Protein AF-A0A958ILY9-F1 (afdb_monomer)

Structure (mmCIF, N/CA/C/O backbone):
data_AF-A0A958ILY9-F1
#
_entry.id   AF-A0A958ILY9-F1
#
loop_
_atom_site.group_PDB
_atom_site.id
_atom_site.type_symbol
_atom_site.label_atom_id
_atom_site.label_alt_id
_atom_site.label_comp_id
_atom_site.label_asym_id
_atom_site.label_entity_id
_atom_site.label_seq_id
_atom_site.pdbx_PDB_ins_code
_atom_site.Cartn_x
_atom_site.Cartn_y
_atom_site.Cartn_z
_atom_site.occupancy
_atom_site.B_iso_or_equiv
_atom_site.auth_seq_id
_atom_site.auth_comp_id
_atom_site.auth_asym_id
_atom_site.auth_atom_id
_atom_site.pdbx_PDB_model_num
ATOM 1 N N . ALA A 1 1 ? -12.520 -4.167 -18.080 1.00 88.56 1 ALA A N 1
ATOM 2 C CA . ALA A 1 1 ? -13.069 -3.768 -19.398 1.00 88.56 1 ALA A CA 1
ATOM 3 C C . ALA A 1 1 ? -12.488 -2.434 -19.862 1.00 88.56 1 ALA A C 1
ATOM 5 O O . ALA A 1 1 ? -11.703 -2.456 -20.796 1.00 88.56 1 ALA A O 1
ATOM 6 N N . LEU A 1 2 ? -12.801 -1.300 -19.215 1.00 94.88 2 LEU A N 1
ATOM 7 C CA . LEU A 1 2 ? -12.227 0.007 -19.594 1.00 94.88 2 LEU A CA 1
ATOM 8 C C . LEU A 1 2 ? -10.691 0.013 -19.563 1.00 94.88 2 LEU A C 1
ATOM 10 O O . LEU A 1 2 ? -10.066 0.400 -20.542 1.00 94.88 2 LEU A O 1
ATOM 14 N N . GLU A 1 3 ? -10.093 -0.476 -18.476 1.00 96.69 3 GLU A N 1
ATOM 15 C CA . GLU A 1 3 ? -8.635 -0.592 -18.355 1.00 96.69 3 GLU A CA 1
ATOM 16 C C . GLU A 1 3 ? -8.038 -1.525 -19.411 1.00 96.69 3 GLU A C 1
ATOM 18 O O . GLU A 1 3 ? -7.098 -1.143 -20.092 1.00 96.69 3 GLU A O 1
ATOM 23 N N . THR A 1 4 ? -8.628 -2.706 -19.617 1.00 96.44 4 THR A N 1
ATOM 24 C CA . THR A 1 4 ? -8.220 -3.643 -20.676 1.00 96.44 4 THR A CA 1
ATOM 25 C C . THR A 1 4 ? -8.149 -2.959 -22.043 1.00 96.44 4 THR A C 1
ATOM 27 O O . THR A 1 4 ? -7.154 -3.089 -22.744 1.00 96.44 4 THR A O 1
ATOM 30 N N . ILE A 1 5 ? -9.187 -2.201 -22.413 1.00 97.06 5 ILE A N 1
ATOM 31 C CA . ILE A 1 5 ? -9.239 -1.479 -23.690 1.00 97.06 5 ILE A CA 1
ATOM 32 C C . ILE A 1 5 ? -8.143 -0.408 -23.748 1.00 97.06 5 ILE A C 1
ATOM 34 O O . ILE A 1 5 ? -7.465 -0.285 -24.764 1.00 97.06 5 ILE A O 1
ATOM 38 N N . ALA A 1 6 ? -7.934 0.341 -22.664 1.00 96.94 6 ALA A N 1
ATOM 39 C CA . ALA A 1 6 ? -6.870 1.339 -22.596 1.00 96.94 6 ALA A CA 1
ATOM 40 C C . ALA A 1 6 ? -5.473 0.705 -22.749 1.00 96.94 6 ALA A C 1
ATOM 42 O O . ALA A 1 6 ? -4.658 1.214 -23.513 1.00 96.94 6 ALA A O 1
ATOM 43 N N . LEU A 1 7 ? -5.218 -0.435 -22.099 1.00 97.12 7 LEU A N 1
ATOM 44 C CA . LEU A 1 7 ? -3.954 -1.173 -22.201 1.00 97.12 7 LEU A CA 1
ATOM 45 C C . LEU A 1 7 ? -3.706 -1.730 -23.610 1.00 97.12 7 LEU A C 1
ATOM 47 O O . LEU A 1 7 ? -2.575 -1.668 -24.092 1.00 97.12 7 LEU A O 1
ATOM 51 N N . LEU A 1 8 ? -4.754 -2.196 -24.300 1.00 96.69 8 LEU A N 1
ATOM 52 C CA . LEU A 1 8 ? -4.669 -2.594 -25.711 1.00 96.69 8 LEU A CA 1
ATOM 53 C C . LEU A 1 8 ? -4.227 -1.421 -26.600 1.00 96.69 8 LEU A C 1
ATOM 55 O O . LEU A 1 8 ? -3.339 -1.580 -27.434 1.00 96.69 8 LEU A O 1
ATOM 59 N N . PHE A 1 9 ? -4.789 -0.223 -26.392 1.00 96.25 9 PHE A N 1
ATOM 60 C CA . PHE A 1 9 ? -4.358 0.981 -27.115 1.00 96.25 9 PHE A CA 1
ATOM 61 C C . PHE A 1 9 ? -2.919 1.401 -26.786 1.00 96.25 9 PHE A C 1
ATOM 63 O O . PHE A 1 9 ? -2.269 2.044 -27.608 1.00 96.25 9 PHE A O 1
ATOM 70 N N . CYS A 1 10 ? -2.397 1.021 -25.619 1.00 94.81 10 CYS A N 1
ATOM 71 C CA . CYS A 1 10 ? -0.993 1.213 -25.256 1.00 94.81 10 CYS A CA 1
ATOM 72 C C . CYS A 1 10 ? -0.047 0.147 -25.842 1.00 94.81 10 CYS A C 1
ATOM 74 O O . CYS A 1 10 ? 1.156 0.227 -25.599 1.00 94.81 10 CYS A O 1
ATOM 76 N N . GLY A 1 11 ? -0.561 -0.816 -26.617 1.00 91.69 11 GLY A N 1
ATOM 77 C CA . GLY A 1 11 ? 0.233 -1.839 -27.305 1.00 91.69 11 GLY A CA 1
ATOM 78 C C . GLY A 1 11 ? 0.435 -3.138 -26.522 1.00 91.69 11 GLY A C 1
ATOM 79 O O . GLY A 1 11 ? 1.276 -3.946 -26.907 1.00 91.69 11 GLY A O 1
ATOM 80 N N . MET A 1 12 ? -0.308 -3.352 -25.431 1.00 95.25 12 MET A N 1
ATOM 81 C CA . MET A 1 12 ? -0.288 -4.616 -24.693 1.00 95.25 12 MET A CA 1
ATOM 82 C C . MET A 1 12 ? -1.096 -5.688 -25.441 1.00 95.25 12 MET A C 1
ATOM 84 O O . MET A 1 12 ? -2.149 -5.384 -26.001 1.00 95.25 12 MET A O 1
ATOM 88 N N . ASP A 1 13 ? -0.628 -6.941 -25.439 1.00 96.31 13 ASP A N 1
ATOM 89 C CA . ASP A 1 13 ? -1.407 -8.060 -25.984 1.00 96.31 13 ASP A CA 1
ATOM 90 C C . ASP A 1 13 ? -2.706 -8.271 -25.186 1.00 96.31 13 ASP A C 1
ATOM 92 O O . ASP A 1 13 ? -2.775 -7.949 -24.000 1.00 96.31 13 ASP A O 1
ATOM 96 N N . LEU A 1 14 ? -3.740 -8.839 -25.814 1.00 96.75 14 LEU A N 1
ATOM 97 C CA . LEU A 1 14 ? -5.047 -9.032 -25.183 1.00 96.75 14 LEU A CA 1
ATOM 98 C C . LEU A 1 14 ? -4.965 -9.865 -23.903 1.00 96.75 14 LEU A C 1
ATOM 100 O O . LEU A 1 14 ? -5.623 -9.527 -22.917 1.00 96.75 14 LEU A O 1
ATOM 104 N N . PHE A 1 15 ? -4.166 -10.934 -23.897 1.00 97.06 15 PHE A N 1
ATOM 105 C CA . PHE A 1 15 ? -4.023 -11.775 -22.713 1.00 97.06 15 PHE A CA 1
ATOM 106 C C . PHE A 1 15 ? -3.372 -11.000 -21.560 1.00 97.06 15 PHE A C 1
ATOM 108 O O . PHE A 1 15 ? -3.909 -10.954 -20.448 1.00 97.06 15 PHE A O 1
ATOM 115 N N . ASP A 1 16 ? -2.259 -10.321 -21.842 1.00 96.38 16 ASP A N 1
ATOM 116 C CA . ASP A 1 16 ? -1.562 -9.478 -20.870 1.00 96.38 16 ASP A CA 1
ATOM 117 C C . ASP A 1 16 ? -2.477 -8.339 -20.366 1.00 96.38 16 ASP A C 1
ATOM 119 O O . ASP A 1 16 ? -2.568 -8.110 -19.162 1.00 96.38 16 ASP A O 1
ATOM 123 N N . ALA A 1 17 ? -3.239 -7.684 -21.245 1.00 97.06 17 ALA A N 1
ATOM 124 C CA . ALA A 1 17 ? -4.139 -6.584 -20.889 1.00 97.06 17 ALA A CA 1
ATOM 125 C C . ALA A 1 17 ? -5.317 -7.023 -20.001 1.00 97.06 17 ALA A C 1
ATOM 127 O O . ALA A 1 17 ? -5.718 -6.301 -19.083 1.00 97.06 17 ALA A O 1
ATOM 128 N N . VAL A 1 18 ? -5.900 -8.198 -20.261 1.00 97.31 18 VAL A N 1
ATOM 129 C CA . VAL A 1 18 ? -6.999 -8.738 -19.442 1.00 97.31 18 VAL A CA 1
ATOM 130 C C . VAL A 1 18 ? -6.488 -9.123 -18.058 1.00 97.31 18 VAL A C 1
ATOM 132 O O . VAL A 1 18 ? -7.080 -8.723 -17.055 1.00 97.31 18 VAL A O 1
ATOM 135 N N . THR A 1 19 ? -5.384 -9.868 -18.001 1.00 97.19 19 THR A N 1
ATOM 136 C CA . THR A 1 19 ? -4.801 -10.356 -16.743 1.00 97.19 19 THR A CA 1
ATOM 137 C C . THR A 1 19 ? -4.324 -9.217 -15.846 1.00 97.19 19 THR A C 1
ATOM 139 O O . THR A 1 19 ? -4.681 -9.201 -14.667 1.00 97.19 19 THR A O 1
ATOM 142 N N . HIS A 1 20 ? -3.618 -8.220 -16.392 1.00 97.31 20 HIS A N 1
ATOM 143 C CA . HIS A 1 20 ? -3.225 -7.037 -15.622 1.00 97.31 20 HIS A CA 1
ATOM 144 C C . HIS A 1 20 ? -4.445 -6.262 -15.137 1.00 97.31 20 HIS A C 1
ATOM 146 O O . HIS A 1 20 ? -4.487 -5.910 -13.967 1.00 97.31 20 HIS A O 1
ATOM 152 N N . SER A 1 21 ? -5.484 -6.086 -15.962 1.00 97.19 21 SER A N 1
ATOM 153 C CA . SER A 1 21 ? -6.695 -5.398 -15.503 1.00 97.19 21 SER A CA 1
ATOM 154 C C . SER A 1 21 ? -7.412 -6.138 -14.368 1.00 97.19 21 SER A C 1
ATOM 156 O O . SER A 1 21 ? -7.904 -5.512 -13.430 1.00 97.19 21 SER A O 1
ATOM 158 N N . PHE A 1 22 ? -7.453 -7.473 -14.396 1.00 96.75 22 PHE A N 1
ATOM 159 C CA . PHE A 1 22 ? -7.993 -8.245 -13.274 1.00 96.75 22 PHE A CA 1
ATOM 160 C C . PHE A 1 22 ? -7.177 -8.031 -11.999 1.00 96.75 22 PHE A C 1
ATOM 162 O O . PHE A 1 22 ? -7.758 -7.825 -10.934 1.00 96.75 22 PHE A O 1
ATOM 169 N N . ALA A 1 23 ? -5.849 -8.028 -12.108 1.00 96.31 23 ALA A N 1
ATOM 170 C CA . ALA A 1 23 ? -4.962 -7.805 -10.976 1.00 96.31 23 ALA A CA 1
ATOM 171 C C . ALA A 1 23 ? -5.001 -6.358 -10.446 1.00 96.31 23 ALA A C 1
ATOM 173 O O . ALA A 1 23 ? -4.979 -6.181 -9.228 1.00 96.31 23 ALA A O 1
ATOM 174 N N . THR A 1 24 ? -5.124 -5.337 -11.304 1.00 96.88 24 THR A N 1
ATOM 175 C CA . THR A 1 24 ? -5.256 -3.931 -10.886 1.00 96.88 24 THR A CA 1
ATOM 176 C C . THR A 1 24 ? -6.565 -3.698 -10.138 1.00 96.88 24 THR A C 1
ATOM 178 O O . THR A 1 24 ? -6.551 -3.206 -9.012 1.00 96.88 24 THR A O 1
ATOM 181 N N . ILE A 1 25 ? -7.704 -4.082 -10.733 1.00 95.81 25 ILE A N 1
ATOM 182 C CA . ILE A 1 25 ? -9.033 -3.808 -10.161 1.00 95.81 25 ILE A CA 1
ATOM 183 C C . ILE A 1 25 ? -9.269 -4.584 -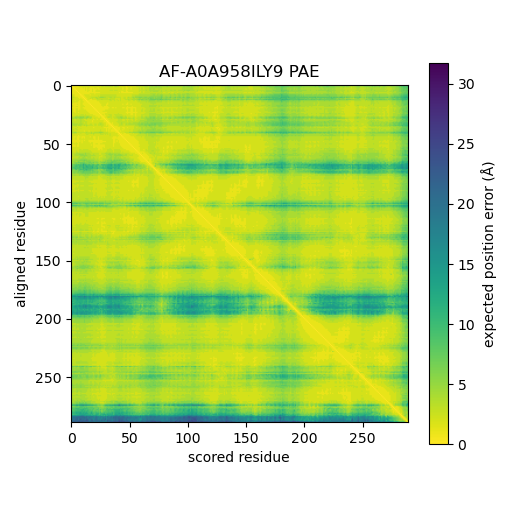8.865 1.00 95.81 25 ILE A C 1
ATOM 185 O O . ILE A 1 25 ? -9.942 -4.093 -7.963 1.00 95.81 25 ILE A O 1
ATOM 189 N N . ALA A 1 26 ? -8.709 -5.790 -8.756 1.00 95.25 26 ALA A N 1
ATOM 190 C CA . ALA A 1 26 ? -8.767 -6.578 -7.531 1.00 95.25 26 ALA A CA 1
ATOM 191 C C . ALA A 1 26 ? -7.710 -6.173 -6.489 1.00 95.25 26 ALA A C 1
ATOM 193 O O . ALA A 1 26 ? -7.711 -6.768 -5.409 1.00 95.25 26 ALA A O 1
ATOM 194 N N . THR A 1 27 ? -6.824 -5.213 -6.809 1.00 95.00 27 THR A N 1
ATOM 195 C CA . THR A 1 27 ? -5.641 -4.828 -6.016 1.00 95.00 27 THR A CA 1
ATOM 196 C C . THR A 1 27 ? -4.858 -6.062 -5.558 1.00 95.00 27 THR A C 1
ATOM 198 O O . THR A 1 27 ? -4.724 -6.309 -4.366 1.00 95.00 27 THR A O 1
ATOM 201 N N . GLY A 1 28 ? -4.466 -6.909 -6.516 1.00 89.81 28 GLY A N 1
ATOM 202 C CA . GLY A 1 28 ? -3.820 -8.200 -6.255 1.00 89.81 28 GLY A CA 1
ATOM 203 C C . GLY A 1 28 ? -2.412 -8.359 -6.831 1.00 89.81 28 GLY A C 1
ATOM 204 O O . GLY A 1 28 ? -1.720 -9.295 -6.447 1.00 89.81 28 GLY A O 1
ATOM 205 N N . GLY A 1 29 ? -1.993 -7.508 -7.773 1.00 91.50 29 GLY A N 1
ATOM 206 C CA . GLY A 1 29 ? -0.583 -7.399 -8.194 1.00 91.50 29 GLY A CA 1
ATOM 207 C C . GLY A 1 29 ? -0.001 -8.540 -9.015 1.00 91.50 29 GLY A C 1
ATOM 208 O O . GLY A 1 29 ? 1.151 -8.462 -9.441 1.00 91.50 29 GLY A O 1
ATOM 209 N N . PHE A 1 30 ? -0.770 -9.600 -9.261 1.00 93.94 30 PHE A N 1
ATOM 210 C CA . PHE A 1 30 ? -0.318 -10.716 -10.079 1.00 93.94 30 PHE A CA 1
ATOM 211 C C . PHE A 1 30 ? -0.083 -10.287 -11.527 1.00 93.94 30 PHE A C 1
ATOM 213 O O . PHE A 1 30 ? -0.900 -9.597 -12.132 1.00 93.94 30 PHE A O 1
ATOM 220 N N . SER A 1 31 ? 1.023 -10.753 -12.102 1.00 93.69 31 SER A N 1
ATOM 221 C CA . SER A 1 31 ? 1.370 -10.520 -13.499 1.00 93.69 31 SER A CA 1
ATOM 222 C C . SER A 1 31 ? 1.759 -11.840 -14.168 1.00 93.69 31 SER A C 1
ATOM 224 O O . SER A 1 31 ? 2.437 -12.658 -13.543 1.00 93.69 31 SER A O 1
ATOM 226 N N . PRO A 1 32 ? 1.386 -12.063 -15.442 1.00 93.62 32 PRO A N 1
ATOM 227 C CA . PRO A 1 32 ? 1.912 -13.171 -16.241 1.00 93.62 32 PRO A CA 1
ATOM 228 C C . PRO A 1 32 ? 3.412 -13.026 -16.558 1.00 93.62 32 PRO A C 1
ATOM 230 O O . PRO A 1 32 ? 4.020 -13.956 -17.088 1.00 93.62 32 PRO A O 1
ATOM 233 N N . ARG A 1 33 ? 4.024 -11.869 -16.269 1.00 92.69 33 ARG A N 1
ATOM 234 C CA . ARG A 1 33 ? 5.441 -11.587 -16.513 1.00 92.69 33 ARG A CA 1
ATOM 235 C C . ARG A 1 33 ? 6.204 -11.543 -15.191 1.00 92.69 33 ARG A C 1
ATOM 237 O O . ARG A 1 33 ? 5.796 -10.856 -14.262 1.00 92.69 33 ARG A O 1
ATOM 244 N N . ASN A 1 34 ? 7.369 -12.195 -15.140 1.00 90.81 34 ASN A N 1
ATOM 245 C CA . ASN A 1 34 ? 8.223 -12.208 -13.940 1.00 90.81 34 ASN A CA 1
ATOM 246 C C . ASN A 1 34 ? 8.664 -10.803 -13.507 1.00 90.81 34 ASN A C 1
ATOM 248 O O . ASN A 1 34 ? 8.745 -10.526 -12.319 1.00 90.81 34 ASN A O 1
ATOM 252 N N . ALA A 1 35 ? 8.924 -9.913 -14.469 1.00 91.19 35 ALA A N 1
ATOM 253 C CA . ALA A 1 35 ? 9.296 -8.524 -14.200 1.00 91.19 35 ALA A CA 1
ATOM 254 C C . ALA A 1 35 ? 8.082 -7.618 -13.915 1.00 91.19 35 ALA A C 1
ATOM 256 O O . ALA A 1 35 ? 8.224 -6.399 -13.902 1.00 91.19 35 ALA A O 1
ATOM 257 N N . SER A 1 36 ? 6.887 -8.187 -13.711 1.00 94.81 36 SER A N 1
ATOM 258 C CA . SER A 1 36 ? 5.655 -7.427 -13.509 1.00 94.81 36 SER A CA 1
ATOM 259 C C . SER A 1 36 ? 5.438 -6.408 -14.646 1.00 94.81 36 SER A C 1
ATOM 261 O O . SER A 1 36 ? 5.710 -6.701 -15.814 1.00 94.81 36 SER A O 1
ATOM 263 N N . VAL A 1 37 ? 4.980 -5.199 -14.321 1.00 96.06 37 VAL A N 1
ATOM 264 C CA . VAL A 1 37 ? 4.753 -4.106 -15.280 1.00 96.06 37 VAL A CA 1
ATOM 265 C C . VAL A 1 37 ? 6.063 -3.579 -15.884 1.00 96.06 37 VAL A C 1
ATOM 267 O O . VAL A 1 37 ? 6.050 -3.091 -17.016 1.00 96.06 37 VAL A O 1
ATOM 270 N N . ALA A 1 38 ? 7.207 -3.758 -15.208 1.00 94.94 38 ALA A N 1
ATOM 271 C CA . ALA A 1 38 ? 8.522 -3.373 -15.733 1.00 94.94 38 ALA A CA 1
ATOM 272 C C . ALA A 1 38 ? 8.840 -4.028 -17.093 1.00 94.94 38 ALA A C 1
ATOM 274 O O . ALA A 1 38 ? 9.565 -3.444 -17.896 1.00 94.94 38 ALA A O 1
ATOM 275 N N . TYR A 1 39 ? 8.262 -5.204 -17.387 1.00 94.62 39 TYR A N 1
ATOM 276 C CA . TYR A 1 39 ? 8.432 -5.910 -18.664 1.00 94.62 39 TYR A CA 1
ATOM 277 C C . TYR A 1 39 ? 8.077 -5.051 -19.889 1.00 94.62 39 TYR A C 1
ATOM 279 O O . TYR A 1 39 ? 8.747 -5.141 -20.916 1.00 94.62 39 TYR A O 1
ATOM 287 N N . PHE A 1 40 ? 7.036 -4.219 -19.793 1.00 93.56 40 PHE A N 1
ATOM 288 C CA . PHE A 1 40 ? 6.537 -3.449 -20.937 1.00 93.56 40 PHE A CA 1
ATOM 289 C C . PHE A 1 40 ? 7.353 -2.186 -21.218 1.00 93.56 40 PHE A C 1
ATOM 291 O O . PHE A 1 40 ? 7.244 -1.640 -22.313 1.00 93.56 40 PHE A O 1
ATOM 298 N N . ASN A 1 41 ? 8.131 -1.711 -20.234 1.00 92.50 41 ASN A N 1
ATOM 299 C CA . ASN A 1 41 ? 8.933 -0.485 -20.287 1.00 92.50 41 ASN A CA 1
ATOM 300 C C . ASN A 1 41 ? 8.240 0.680 -21.027 1.00 92.50 41 ASN A C 1
ATOM 302 O O . ASN A 1 41 ? 8.821 1.341 -21.888 1.00 92.50 41 ASN A O 1
ATOM 306 N N . SER A 1 42 ? 6.964 0.906 -20.714 1.00 95.19 42 SER A N 1
ATOM 307 C CA . SER A 1 42 ? 6.120 1.859 -21.424 1.00 95.19 42 SER A CA 1
ATOM 308 C C . SER A 1 42 ? 5.425 2.783 -20.439 1.00 95.19 42 SER A C 1
ATOM 310 O O . SER A 1 42 ? 4.600 2.354 -19.631 1.00 95.19 42 SER A O 1
ATOM 312 N N . VAL A 1 43 ? 5.723 4.079 -20.554 1.00 96.12 43 VAL A N 1
ATOM 313 C CA . VAL A 1 43 ? 5.113 5.125 -19.723 1.00 96.12 43 VAL A CA 1
ATOM 314 C C . VAL A 1 43 ? 3.592 5.135 -19.890 1.00 96.12 43 VAL A C 1
ATOM 316 O O . VAL A 1 43 ? 2.872 5.367 -18.925 1.00 96.12 43 VAL A O 1
ATOM 319 N N . SER A 1 44 ? 3.073 4.851 -21.090 1.00 96.81 44 SER A N 1
ATOM 320 C CA . SER A 1 44 ? 1.625 4.837 -21.325 1.00 96.81 44 SER A CA 1
ATOM 321 C C . SER A 1 44 ? 0.933 3.696 -20.574 1.00 96.81 44 SER A C 1
ATOM 323 O O . SER A 1 44 ? -0.098 3.929 -19.945 1.00 96.81 44 SER A O 1
ATOM 325 N N . VAL A 1 45 ? 1.532 2.500 -20.562 1.00 97.12 45 VAL A N 1
ATOM 326 C CA . VAL A 1 45 ? 1.044 1.349 -19.783 1.00 97.12 45 VAL A CA 1
ATOM 327 C C . VAL A 1 45 ? 1.055 1.669 -18.291 1.00 97.12 45 VAL A C 1
ATOM 329 O O . VAL A 1 45 ? 0.044 1.488 -17.614 1.00 97.12 45 VAL A O 1
ATOM 332 N N . GLU A 1 46 ? 2.172 2.195 -17.787 1.00 97.50 46 GLU A N 1
ATOM 333 C CA . GLU A 1 46 ? 2.314 2.569 -16.379 1.00 97.50 46 GLU A CA 1
ATOM 334 C C . GLU A 1 46 ? 1.259 3.595 -15.957 1.00 97.50 46 GLU A C 1
ATOM 336 O O . GLU A 1 46 ? 0.607 3.419 -14.932 1.00 97.50 46 GLU A O 1
ATOM 341 N N . VAL A 1 47 ? 1.032 4.632 -16.768 1.00 97.56 47 VAL A N 1
ATOM 342 C CA . VAL A 1 47 ? 0.031 5.674 -16.493 1.00 97.56 47 VAL A CA 1
ATOM 343 C C . VAL A 1 47 ? -1.385 5.108 -16.445 1.00 97.56 47 VAL A C 1
ATOM 345 O O . VAL A 1 47 ? -2.139 5.460 -15.536 1.00 97.56 47 VAL A O 1
ATOM 348 N N . VAL A 1 48 ? -1.754 4.219 -17.373 1.00 97.94 48 VAL A N 1
ATOM 349 C CA . VAL A 1 48 ? -3.073 3.569 -17.348 1.00 97.94 48 VAL A CA 1
ATOM 350 C C . VAL A 1 48 ? -3.247 2.781 -16.050 1.00 97.94 48 VAL A C 1
ATOM 352 O O . VAL A 1 48 ? -4.222 3.009 -15.333 1.00 97.94 48 VAL A O 1
ATOM 355 N N . ILE A 1 49 ? -2.283 1.928 -15.697 1.00 97.94 49 ILE A N 1
ATOM 356 C CA . ILE A 1 49 ? -2.348 1.117 -14.472 1.00 97.94 49 ILE A CA 1
ATOM 357 C C . ILE A 1 49 ? -2.407 2.020 -13.235 1.00 97.94 49 ILE A C 1
ATOM 359 O O . ILE A 1 49 ? -3.255 1.811 -12.374 1.00 97.94 49 ILE A O 1
ATOM 363 N N . MET A 1 50 ? -1.596 3.081 -13.161 1.00 98.19 50 MET A N 1
ATOM 364 C CA . MET A 1 50 ? -1.620 4.045 -12.051 1.00 98.19 50 MET A CA 1
ATOM 365 C C . MET A 1 50 ? -2.999 4.675 -11.833 1.00 98.19 50 MET A C 1
ATOM 367 O O . MET A 1 50 ? -3.463 4.762 -10.694 1.00 98.19 50 MET A O 1
ATOM 371 N N . ILE A 1 51 ? -3.682 5.076 -12.907 1.00 97.50 51 ILE A N 1
ATOM 372 C CA . ILE A 1 51 ? -5.032 5.650 -12.823 1.00 97.50 51 ILE A CA 1
ATOM 373 C C . ILE A 1 51 ? -6.018 4.626 -12.244 1.00 97.50 51 ILE A C 1
ATOM 375 O O . ILE A 1 51 ? -6.788 4.947 -11.333 1.00 97.50 51 ILE A O 1
ATOM 379 N N . PHE A 1 52 ? -5.986 3.386 -12.736 1.00 97.38 52 PHE A N 1
ATOM 380 C CA . PHE A 1 52 ? -6.892 2.340 -12.265 1.00 97.38 52 PHE A CA 1
ATOM 381 C C . PHE A 1 52 ? -6.545 1.834 -10.860 1.00 97.38 52 PHE A C 1
ATOM 383 O O . PHE A 1 52 ? -7.467 1.523 -10.107 1.00 97.38 52 PHE A O 1
ATOM 390 N N . MET A 1 53 ? -5.276 1.850 -10.444 1.00 97.88 53 MET A N 1
ATOM 391 C CA . MET A 1 53 ? -4.873 1.604 -9.053 1.00 97.88 53 MET A CA 1
ATOM 392 C C . MET A 1 53 ? -5.508 2.638 -8.114 1.00 97.88 53 MET A C 1
ATOM 394 O O . MET A 1 53 ? -6.133 2.271 -7.117 1.00 97.88 53 MET A O 1
ATOM 398 N N . ILE A 1 54 ? -5.440 3.932 -8.462 1.00 96.88 54 ILE A N 1
ATOM 399 C CA . ILE A 1 54 ? -6.063 4.998 -7.660 1.00 96.88 54 ILE A CA 1
ATOM 400 C C . ILE A 1 54 ? -7.565 4.758 -7.514 1.00 96.88 54 ILE A C 1
ATOM 402 O O . ILE A 1 54 ? -8.079 4.839 -6.398 1.00 96.88 54 ILE A O 1
ATOM 406 N N . PHE A 1 55 ? -8.263 4.456 -8.613 1.00 95.50 55 PHE A N 1
ATOM 407 C CA . PHE A 1 55 ? -9.701 4.192 -8.573 1.00 95.50 55 PHE A CA 1
ATOM 408 C C . PHE A 1 55 ? -10.042 2.947 -7.763 1.00 95.50 55 PHE A C 1
ATOM 410 O O . PHE A 1 55 ? -10.971 2.997 -6.964 1.00 95.50 55 PHE A O 1
ATOM 417 N N . SER A 1 56 ? -9.270 1.873 -7.896 1.00 95.50 56 SER A N 1
ATOM 418 C CA . SER A 1 56 ? -9.502 0.622 -7.164 1.00 95.50 56 SER A CA 1
ATOM 419 C C . SER A 1 56 ? -9.306 0.780 -5.657 1.00 95.50 56 SER A C 1
ATOM 421 O O . SER A 1 56 ? -9.927 0.058 -4.886 1.00 95.50 56 SER A O 1
ATOM 423 N N . GLY A 1 57 ? -8.517 1.771 -5.226 1.00 95.25 57 GLY A N 1
ATOM 424 C CA . GLY A 1 57 ? -8.357 2.147 -3.820 1.00 95.25 57 GLY A CA 1
ATOM 425 C C . GLY A 1 57 ? -9.469 3.038 -3.239 1.00 95.25 57 GLY A C 1
ATOM 426 O O . GLY A 1 57 ? -9.494 3.277 -2.029 1.00 95.25 57 GLY A O 1
ATOM 427 N N . ILE A 1 58 ? -10.397 3.549 -4.057 1.00 95.62 58 ILE A N 1
ATOM 428 C CA . ILE A 1 58 ? -11.517 4.387 -3.596 1.00 95.62 58 ILE A CA 1
ATOM 429 C C . ILE A 1 58 ? -12.708 3.504 -3.202 1.00 95.62 58 ILE A C 1
ATOM 431 O O . ILE A 1 58 ? -12.971 2.461 -3.791 1.00 95.62 58 ILE A O 1
ATOM 435 N N . HIS A 1 59 ? -13.477 3.949 -2.207 1.00 94.00 59 HIS A N 1
ATOM 436 C CA . HIS A 1 59 ? -14.698 3.275 -1.765 1.00 94.00 59 HIS A CA 1
ATOM 437 C C . HIS A 1 59 ? -15.698 3.061 -2.926 1.00 94.00 59 HIS A C 1
ATOM 439 O O . HIS A 1 59 ? -16.175 4.030 -3.525 1.00 94.00 59 HIS A O 1
ATOM 445 N N . PHE A 1 60 ? -16.130 1.816 -3.172 1.00 91.62 60 PHE A N 1
ATOM 446 C CA . PHE A 1 60 ? -16.979 1.466 -4.324 1.00 91.62 60 PHE A CA 1
ATOM 447 C C . PHE A 1 60 ? -18.316 2.210 -4.374 1.00 91.62 60 PHE A C 1
ATOM 449 O O . PHE A 1 60 ? -18.715 2.674 -5.437 1.00 91.62 60 PHE A O 1
ATOM 456 N N . ALA A 1 61 ? -18.992 2.398 -3.236 1.00 90.12 61 ALA A N 1
ATOM 457 C CA . ALA A 1 61 ? -20.221 3.198 -3.191 1.00 90.12 61 ALA A CA 1
ATOM 458 C C . ALA A 1 61 ? -20.034 4.646 -3.696 1.00 90.12 61 ALA A C 1
ATOM 460 O O . ALA A 1 61 ? -20.944 5.196 -4.313 1.00 90.12 61 ALA A O 1
ATOM 461 N N . LEU A 1 62 ? -18.860 5.260 -3.485 1.00 90.69 62 LEU A N 1
ATOM 462 C CA . LEU A 1 62 ? -18.569 6.596 -4.017 1.00 90.69 62 LEU A CA 1
ATOM 463 C C . LEU A 1 62 ? -18.333 6.554 -5.529 1.00 90.69 62 LEU A C 1
ATOM 465 O O . LEU A 1 62 ? -18.837 7.422 -6.237 1.00 90.69 62 LEU A O 1
ATOM 469 N N . LEU A 1 63 ? -17.630 5.534 -6.031 1.00 91.19 63 LEU A N 1
ATOM 470 C CA . LEU A 1 63 ? -17.451 5.324 -7.474 1.00 91.19 63 LEU A CA 1
ATOM 471 C C . LEU A 1 63 ? -18.796 5.092 -8.178 1.00 91.19 63 LEU A C 1
ATOM 473 O O . LEU A 1 63 ? -19.062 5.689 -9.219 1.00 91.19 63 LEU A O 1
ATOM 477 N N . PHE A 1 64 ? -19.680 4.293 -7.579 1.00 89.69 64 PHE A N 1
ATOM 478 C CA . PHE A 1 64 ? -21.035 4.076 -8.086 1.00 89.69 64 PHE A CA 1
ATOM 479 C C . PHE A 1 64 ? -21.868 5.368 -8.098 1.00 89.69 64 PHE A C 1
ATOM 481 O O . PHE A 1 64 ? -22.582 5.642 -9.065 1.00 89.69 64 PHE A O 1
ATOM 488 N N . GLY A 1 65 ? -21.738 6.204 -7.062 1.00 88.62 65 GLY A N 1
ATOM 489 C CA . GLY A 1 65 ? -22.373 7.523 -7.012 1.00 88.62 65 GLY A CA 1
ATOM 490 C C . GLY A 1 65 ? -21.934 8.441 -8.156 1.00 88.62 65 GLY A C 1
ATOM 491 O O . GLY A 1 65 ? -22.766 9.136 -8.736 1.00 88.62 65 GLY A O 1
ATOM 492 N N . VAL A 1 66 ? -20.659 8.384 -8.550 1.00 89.38 66 VAL A N 1
ATOM 493 C CA . VAL A 1 66 ? -20.139 9.129 -9.708 1.00 89.38 66 VAL A CA 1
ATOM 494 C C . VAL A 1 66 ? -20.736 8.645 -11.020 1.00 89.38 66 VAL A C 1
ATOM 496 O O . VAL A 1 66 ? -21.163 9.468 -11.826 1.00 89.38 66 VAL A O 1
ATOM 499 N N . ILE A 1 67 ? -20.834 7.329 -11.215 1.00 87.88 67 ILE A N 1
ATOM 500 C CA . ILE A 1 67 ? -21.497 6.748 -12.395 1.00 87.88 67 ILE A CA 1
ATOM 501 C C . ILE A 1 67 ? -22.975 7.170 -12.448 1.00 87.88 67 ILE A C 1
ATOM 503 O O . ILE A 1 67 ? -23.519 7.398 -13.524 1.00 87.88 67 ILE A O 1
ATOM 507 N N . SER A 1 68 ? -23.600 7.353 -11.284 1.00 89.00 68 SER A N 1
ATOM 508 C CA . SER A 1 68 ? -24.984 7.823 -11.147 1.00 89.00 68 SER A CA 1
ATOM 509 C C . SER A 1 68 ? -25.146 9.350 -11.286 1.00 89.00 68 SER A C 1
ATOM 511 O O . SER A 1 68 ? -26.259 9.855 -11.161 1.00 89.00 68 SER A O 1
ATOM 513 N N . GLY A 1 69 ? -24.063 10.099 -11.542 1.00 87.50 69 GLY A N 1
ATOM 514 C CA . GLY A 1 69 ? -24.075 11.547 -11.786 1.00 87.50 69 GLY A CA 1
ATOM 515 C C . GLY A 1 69 ? -23.669 12.438 -10.601 1.00 87.50 69 GLY A C 1
ATOM 516 O O . GLY A 1 69 ? -23.572 13.655 -10.768 1.00 87.50 69 GLY A O 1
ATOM 517 N N . ASP A 1 70 ? -23.374 11.885 -9.418 1.00 87.31 70 ASP A N 1
ATOM 518 C CA . ASP A 1 70 ? -22.925 12.658 -8.247 1.00 87.31 70 ASP A CA 1
ATOM 519 C C . ASP A 1 70 ? -21.392 12.745 -8.148 1.00 87.31 70 ASP A C 1
ATOM 521 O O . ASP A 1 70 ? -20.742 12.219 -7.240 1.00 87.31 70 ASP A O 1
ATOM 525 N N . PHE A 1 71 ? -20.795 13.487 -9.081 1.00 85.31 71 PHE A N 1
ATOM 526 C CA . PHE A 1 71 ? -19.352 13.764 -9.101 1.00 85.31 71 PHE A CA 1
ATOM 527 C C . PHE A 1 71 ? -18.855 14.523 -7.860 1.00 85.31 71 PHE A C 1
ATOM 529 O O . PHE A 1 71 ? -17.673 14.465 -7.512 1.00 85.31 71 PHE A O 1
ATOM 536 N N . LYS A 1 72 ? -19.743 15.249 -7.168 1.00 84.94 72 LYS A N 1
ATOM 537 C CA . LYS A 1 72 ? -19.372 16.065 -6.004 1.00 84.94 72 LYS A CA 1
ATOM 538 C C . LYS A 1 72 ? -19.092 15.201 -4.775 1.00 84.94 72 LYS A C 1
ATOM 540 O O . LYS A 1 72 ? -18.347 15.645 -3.903 1.00 84.94 72 LYS A O 1
ATOM 545 N N . SER A 1 73 ? -19.654 13.995 -4.698 1.00 83.19 73 SER A N 1
ATOM 546 C CA . SER A 1 73 ? -19.518 13.104 -3.541 1.00 83.19 73 SER A CA 1
ATOM 547 C C . SER A 1 73 ? -18.067 12.693 -3.259 1.00 83.19 73 SER A C 1
ATOM 549 O O . SER A 1 73 ? -17.597 12.843 -2.127 1.00 83.19 73 SER A O 1
ATOM 551 N N . ILE A 1 74 ? -17.307 12.297 -4.293 1.00 85.50 74 ILE A N 1
ATOM 552 C CA . ILE A 1 74 ? -15.876 11.953 -4.165 1.00 85.50 74 ILE A CA 1
ATOM 553 C C . ILE A 1 74 ? -15.100 13.123 -3.572 1.00 85.50 74 ILE A C 1
ATOM 555 O O . ILE A 1 74 ? -14.400 12.979 -2.569 1.00 85.50 74 ILE A O 1
ATOM 559 N N . TRP A 1 75 ? -15.282 14.308 -4.154 1.00 83.50 75 TRP A N 1
ATOM 560 C CA . TRP A 1 75 ? -14.578 15.495 -3.706 1.00 83.50 75 TRP A CA 1
ATOM 561 C C . TRP A 1 75 ? -15.076 16.008 -2.369 1.00 83.50 75 TRP A C 1
ATOM 563 O O . TRP A 1 75 ? -14.345 16.765 -1.763 1.00 83.50 75 TRP A O 1
ATOM 573 N N . LYS A 1 76 ? -16.260 15.656 -1.864 1.00 87.69 76 LYS A N 1
ATOM 574 C CA . LYS A 1 76 ? -16.699 16.029 -0.505 1.00 87.69 76 LYS A CA 1
ATOM 575 C C . LYS A 1 76 ? -16.162 15.079 0.567 1.00 87.69 76 LYS A C 1
ATOM 577 O O . LYS A 1 76 ? -16.027 15.487 1.723 1.00 87.69 76 LYS A O 1
ATOM 582 N N . SER A 1 77 ? -15.826 13.843 0.200 1.00 91.31 77 SER A N 1
ATOM 583 C CA . SER A 1 77 ? -15.308 12.850 1.138 1.00 91.31 77 SER A CA 1
ATOM 584 C C . SER A 1 77 ? -13.954 13.273 1.707 1.00 91.31 77 SER A C 1
ATOM 586 O O . SER A 1 77 ? -12.947 13.353 1.004 1.00 91.31 77 SER A O 1
ATOM 588 N N . ARG A 1 78 ? -13.908 13.512 3.024 1.00 91.50 78 ARG A N 1
ATOM 589 C CA . ARG A 1 78 ? -12.654 13.848 3.719 1.00 91.50 78 ARG A CA 1
ATOM 590 C C . ARG A 1 78 ? -11.632 12.710 3.653 1.00 91.50 78 ARG A C 1
ATOM 592 O O . ARG A 1 78 ? -10.440 12.986 3.673 1.00 91.50 78 ARG A O 1
ATOM 599 N N . ILE A 1 79 ? -12.102 11.466 3.574 1.00 94.19 79 ILE A N 1
ATOM 600 C CA . ILE A 1 79 ? -11.255 10.270 3.545 1.00 94.19 79 ILE A CA 1
ATOM 601 C C . ILE A 1 79 ? -10.580 10.142 2.183 1.00 94.19 79 ILE A C 1
ATOM 603 O O . ILE A 1 79 ? -9.366 9.994 2.128 1.00 94.19 79 ILE A O 1
ATOM 607 N N . VAL A 1 80 ? -11.334 10.307 1.090 1.00 94.56 80 VAL A N 1
ATOM 608 C CA . VAL A 1 80 ? -10.754 10.268 -0.263 1.00 94.56 80 VAL A CA 1
ATOM 609 C C . VAL A 1 80 ? -9.783 11.428 -0.472 1.00 94.56 80 VAL A C 1
ATOM 611 O O . VAL A 1 80 ? -8.691 11.220 -0.987 1.00 94.56 80 VAL A O 1
ATOM 614 N N . ARG A 1 81 ? -10.123 12.640 -0.002 1.00 94.19 81 ARG A N 1
ATOM 615 C CA . ARG A 1 81 ? -9.185 13.776 -0.024 1.00 94.19 81 ARG A CA 1
ATOM 616 C C . ARG A 1 81 ? -7.889 13.464 0.716 1.00 94.19 81 ARG A C 1
ATOM 618 O O . ARG A 1 81 ? -6.823 13.771 0.200 1.00 94.19 81 ARG A O 1
ATOM 625 N N . TYR A 1 82 ? -7.986 12.885 1.914 1.00 96.06 82 TYR A N 1
ATOM 626 C CA . TYR A 1 82 ? -6.813 12.482 2.682 1.00 96.06 82 TYR A CA 1
ATOM 627 C C . TYR A 1 82 ? -5.988 11.436 1.933 1.00 96.06 82 TYR A C 1
ATOM 629 O O . TYR A 1 82 ? -4.787 11.615 1.802 1.00 96.06 82 TYR A O 1
ATOM 637 N N . TYR A 1 83 ? -6.625 10.391 1.406 1.00 96.88 83 TYR A N 1
ATOM 638 C CA . TYR A 1 83 ? -5.967 9.327 0.653 1.00 96.88 83 TYR A CA 1
ATOM 639 C C . TYR A 1 83 ? -5.192 9.870 -0.560 1.00 96.88 83 TYR A C 1
ATOM 641 O O . TYR A 1 83 ? -3.993 9.626 -0.678 1.00 96.88 83 TYR A O 1
ATOM 649 N N . LEU A 1 84 ? -5.837 10.683 -1.404 1.00 96.81 84 LEU A N 1
ATOM 650 C CA . LEU A 1 84 ? -5.192 11.286 -2.575 1.00 96.81 84 LEU A CA 1
ATOM 651 C C . LEU A 1 84 ? -4.059 12.243 -2.185 1.00 96.81 84 LEU A C 1
ATOM 653 O O . LEU A 1 84 ? -3.012 12.253 -2.825 1.00 96.81 84 LEU A O 1
ATOM 657 N N . LEU A 1 85 ? -4.252 13.037 -1.128 1.00 97.12 85 LEU A N 1
ATOM 658 C CA . LEU A 1 85 ? -3.236 13.967 -0.638 1.00 97.12 85 LEU A CA 1
ATOM 659 C C . LEU A 1 85 ? -2.048 13.230 -0.008 1.00 97.12 85 LEU A C 1
ATOM 661 O O . LEU A 1 85 ? -0.912 13.631 -0.231 1.00 97.12 85 LEU A O 1
ATOM 665 N N . ALA A 1 86 ? -2.291 12.149 0.734 1.00 97.62 86 ALA A N 1
ATOM 666 C CA . ALA A 1 86 ? -1.243 11.311 1.301 1.00 97.62 86 ALA A CA 1
ATOM 667 C C . ALA A 1 86 ? -0.390 10.702 0.184 1.00 97.62 86 ALA A C 1
ATOM 669 O O . ALA A 1 86 ? 0.825 10.873 0.209 1.00 97.62 86 ALA A O 1
ATOM 670 N N . LEU A 1 87 ? -1.018 10.095 -0.832 1.00 97.81 87 LEU A N 1
ATOM 671 C CA . LEU A 1 87 ? -0.313 9.578 -2.007 1.00 97.81 87 LEU A CA 1
ATOM 672 C C . LEU A 1 87 ? 0.492 10.673 -2.711 1.00 97.81 87 LEU A C 1
ATOM 674 O O . LEU A 1 87 ? 1.680 10.492 -2.943 1.00 97.81 87 LEU A O 1
ATOM 678 N N . LEU A 1 88 ? -0.111 11.831 -2.991 1.00 98.12 88 LEU A N 1
ATOM 679 C CA . LEU A 1 88 ? 0.581 12.941 -3.650 1.00 98.12 88 LEU A CA 1
ATOM 680 C C . LEU A 1 88 ? 1.815 13.408 -2.861 1.00 98.12 88 LEU A C 1
ATOM 682 O O . LEU A 1 88 ? 2.869 13.639 -3.454 1.00 98.12 88 LEU A O 1
ATOM 686 N N . ILE A 1 89 ? 1.701 13.532 -1.535 1.00 98.19 89 ILE A N 1
ATOM 687 C CA . ILE A 1 89 ? 2.825 13.896 -0.662 1.00 98.19 89 ILE A CA 1
ATOM 688 C C . ILE A 1 89 ? 3.907 12.815 -0.703 1.00 98.19 89 ILE A C 1
ATOM 690 O O . ILE A 1 89 ? 5.073 13.151 -0.886 1.00 98.19 89 ILE A O 1
ATOM 694 N N . GLY A 1 90 ? 3.532 11.539 -0.586 1.00 97.94 90 GLY A N 1
ATOM 695 C CA . GLY A 1 90 ? 4.466 10.414 -0.665 1.00 97.94 90 GLY A CA 1
ATOM 696 C C . GLY A 1 90 ? 5.241 10.395 -1.978 1.00 97.94 90 GLY A C 1
ATOM 697 O O . GLY A 1 90 ? 6.468 10.375 -1.972 1.00 97.94 90 GLY A O 1
ATOM 698 N N . ILE A 1 91 ? 4.524 10.511 -3.098 1.00 98.31 91 ILE A N 1
ATOM 699 C CA . ILE A 1 91 ? 5.105 10.595 -4.440 1.00 98.31 91 ILE A CA 1
ATOM 700 C C . ILE A 1 91 ? 6.059 11.781 -4.530 1.00 98.31 91 ILE A C 1
ATOM 702 O O . ILE A 1 91 ? 7.177 11.619 -5.004 1.00 98.31 91 ILE A O 1
ATOM 706 N N . THR A 1 92 ? 5.654 12.961 -4.062 1.00 98.25 92 THR A N 1
ATOM 707 C CA . THR A 1 92 ? 6.481 14.172 -4.154 1.00 98.25 92 THR A CA 1
ATOM 708 C C . THR A 1 92 ? 7.772 14.027 -3.351 1.00 98.25 92 THR A C 1
ATOM 710 O O . THR A 1 92 ? 8.849 14.290 -3.883 1.00 98.25 92 THR A O 1
ATOM 713 N N . ILE A 1 93 ? 7.681 13.575 -2.094 1.00 98.31 93 ILE A N 1
ATOM 714 C CA . ILE A 1 93 ? 8.853 13.403 -1.227 1.00 98.31 93 ILE A CA 1
ATOM 715 C C . ILE A 1 93 ? 9.796 12.354 -1.819 1.00 98.31 93 ILE A C 1
ATOM 717 O O . ILE A 1 93 ? 10.985 12.630 -1.957 1.00 98.31 93 ILE A O 1
ATOM 721 N N . SER A 1 94 ? 9.280 11.194 -2.231 1.00 97.75 94 SER A N 1
ATOM 722 C CA . SER A 1 94 ? 10.113 10.145 -2.821 1.00 97.75 94 SER A CA 1
ATOM 723 C C . SER A 1 94 ? 10.694 10.522 -4.174 1.00 97.75 94 SER A C 1
ATOM 725 O O . SER A 1 94 ? 11.833 10.179 -4.448 1.00 97.75 94 SER A O 1
ATOM 727 N N . SER A 1 95 ? 9.979 11.280 -5.006 1.00 97.69 95 SER A N 1
ATOM 728 C CA . SER A 1 95 ? 10.530 11.760 -6.283 1.00 97.69 95 SER A CA 1
ATOM 729 C C . SER A 1 95 ? 11.716 12.699 -6.060 1.00 97.69 95 SER A C 1
ATOM 731 O O . SER A 1 95 ? 12.714 12.606 -6.766 1.00 97.69 95 SER A O 1
ATOM 733 N N . ILE A 1 96 ? 11.623 13.593 -5.067 1.00 97.94 96 ILE A N 1
ATOM 734 C CA . ILE A 1 96 ? 12.713 14.511 -4.709 1.00 97.94 96 ILE A CA 1
ATOM 735 C C . ILE A 1 96 ? 13.899 13.736 -4.120 1.00 97.94 96 ILE A C 1
ATOM 737 O O . ILE A 1 96 ? 15.031 13.951 -4.542 1.00 97.94 96 ILE A O 1
ATOM 741 N N . ASP A 1 97 ? 13.648 12.826 -3.177 1.00 97.94 97 ASP A N 1
ATOM 742 C CA . ASP A 1 97 ? 14.679 11.986 -2.553 1.00 97.94 97 ASP A CA 1
ATOM 743 C C . ASP A 1 97 ? 15.420 11.134 -3.595 1.00 97.94 97 ASP A C 1
ATOM 74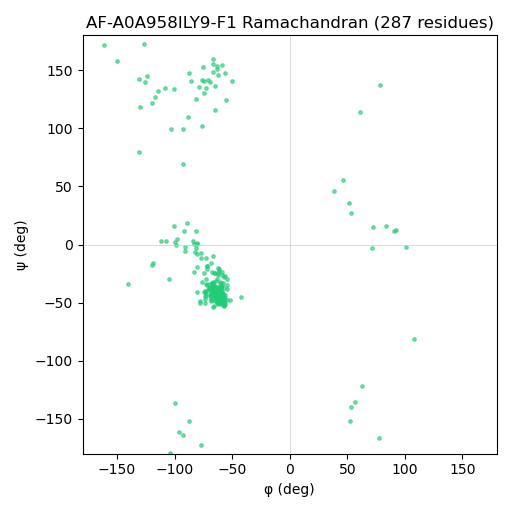5 O O . ASP A 1 97 ? 16.649 11.146 -3.650 1.00 97.94 97 ASP A O 1
ATOM 749 N N . LEU A 1 98 ? 14.689 10.464 -4.487 1.00 97.19 98 LEU A N 1
ATOM 750 C CA . LEU A 1 98 ? 15.268 9.633 -5.541 1.00 97.19 98 LEU A CA 1
ATOM 751 C C . LEU A 1 98 ? 16.024 10.444 -6.598 1.00 97.19 98 LEU A C 1
ATOM 753 O O . LEU A 1 98 ? 17.064 9.990 -7.067 1.00 97.19 98 LEU A O 1
ATOM 757 N N . TYR A 1 99 ? 15.560 11.648 -6.936 1.00 97.44 99 TYR A N 1
ATOM 758 C CA . TYR A 1 99 ? 16.299 12.556 -7.820 1.00 97.44 99 TYR A CA 1
ATOM 759 C C . TYR A 1 99 ? 17.632 13.010 -7.207 1.00 97.44 99 TYR A C 1
ATOM 761 O O . TYR A 1 99 ? 18.628 13.149 -7.905 1.00 97.44 99 TYR A O 1
ATOM 769 N N . ILE A 1 100 ? 17.677 13.232 -5.892 1.00 96.44 100 ILE A N 1
ATOM 770 C CA . ILE A 1 100 ? 18.911 13.656 -5.215 1.00 96.44 100 ILE A CA 1
ATOM 771 C C . ILE A 1 100 ? 19.884 12.482 -5.036 1.00 96.44 100 ILE A C 1
ATOM 773 O O . ILE A 1 100 ? 21.096 12.688 -5.026 1.00 96.44 100 ILE A O 1
ATOM 777 N N . THR A 1 101 ? 19.370 11.265 -4.848 1.00 94.56 101 THR A N 1
ATOM 778 C CA . THR A 1 101 ? 20.180 10.126 -4.390 1.00 94.56 101 THR A CA 1
ATOM 779 C C . THR A 1 101 ? 20.527 9.106 -5.469 1.00 94.56 101 THR A C 1
ATOM 781 O O . THR A 1 101 ? 21.551 8.439 -5.325 1.00 94.56 101 THR A O 1
ATOM 784 N N . GLN A 1 102 ? 19.691 8.923 -6.499 1.00 93.19 102 GLN A N 1
ATOM 785 C CA . GLN A 1 102 ? 19.777 7.744 -7.378 1.00 93.19 102 GLN A CA 1
ATOM 786 C C . GLN A 1 102 ? 19.547 8.003 -8.866 1.00 93.19 102 GLN A C 1
ATOM 788 O O . GLN A 1 102 ? 20.158 7.316 -9.679 1.00 93.19 102 GLN A O 1
ATOM 793 N N . TYR A 1 103 ? 18.679 8.945 -9.234 1.00 93.31 103 TYR A N 1
ATOM 794 C CA . TYR A 1 103 ? 18.307 9.182 -10.629 1.00 93.31 103 TYR A CA 1
ATOM 795 C C . TYR A 1 103 ? 18.771 10.552 -11.111 1.00 93.31 103 TYR A C 1
ATOM 797 O O . TYR A 1 103 ? 18.461 11.567 -10.496 1.00 93.31 103 TYR A O 1
ATOM 805 N N . ASP A 1 104 ? 19.408 10.589 -12.281 1.00 91.31 104 ASP A N 1
ATOM 806 C CA . ASP A 1 104 ? 19.931 11.827 -12.878 1.00 91.31 104 ASP A CA 1
ATOM 807 C C . ASP A 1 104 ? 18.827 12.755 -13.418 1.00 91.31 104 ASP A C 1
ATOM 809 O O . ASP A 1 104 ? 19.031 13.957 -13.600 1.00 91.31 104 ASP A O 1
ATOM 813 N N . SER A 1 105 ? 17.639 12.207 -13.689 1.00 96.12 105 SER A N 1
ATOM 814 C CA . SER A 1 105 ? 16.498 12.939 -14.238 1.00 96.12 105 SER A CA 1
ATOM 815 C C . SER A 1 105 ? 15.322 12.946 -13.272 1.00 96.12 105 SER A C 1
ATOM 817 O O . SER A 1 105 ? 14.809 11.898 -12.875 1.00 96.12 105 SER A O 1
ATOM 819 N N . PHE A 1 106 ? 14.805 14.140 -12.974 1.00 96.25 106 PHE A N 1
ATOM 820 C CA . PHE A 1 106 ? 13.604 14.285 -12.150 1.00 96.25 106 PHE A CA 1
ATOM 821 C C . PHE A 1 106 ? 12.386 13.576 -12.762 1.00 96.25 106 PHE A C 1
ATOM 823 O O . PHE A 1 106 ? 11.549 13.049 -12.035 1.00 96.25 106 PHE A O 1
ATOM 830 N N . ALA A 1 107 ? 12.285 13.521 -14.094 1.00 96.06 107 ALA A N 1
ATOM 831 C CA . ALA A 1 107 ? 11.182 12.834 -14.765 1.00 96.06 107 ALA A CA 1
ATOM 832 C C . ALA A 1 107 ? 11.222 11.314 -14.535 1.00 96.06 107 ALA A C 1
ATOM 834 O O . ALA A 1 107 ? 10.176 10.686 -14.382 1.00 96.06 107 ALA A O 1
ATOM 835 N N . GLU A 1 108 ? 12.419 10.730 -14.478 1.00 94.94 108 GLU A N 1
ATOM 836 C CA . GLU A 1 108 ? 12.615 9.304 -14.212 1.00 94.94 108 GLU A CA 1
ATOM 837 C C . GLU A 1 108 ? 12.354 8.973 -12.739 1.00 94.94 108 GLU A C 1
ATOM 839 O O . GLU A 1 108 ? 11.596 8.048 -12.439 1.00 94.94 108 GLU A O 1
ATOM 844 N N . ALA A 1 109 ? 12.870 9.807 -11.829 1.00 96.81 109 ALA A N 1
ATOM 845 C CA . ALA A 1 109 ? 12.568 9.714 -10.404 1.00 96.81 109 ALA A CA 1
ATOM 846 C C . ALA A 1 109 ? 11.054 9.789 -10.146 1.00 96.81 109 ALA A C 1
ATOM 848 O O . ALA A 1 109 ? 10.504 8.951 -9.434 1.00 96.81 109 ALA A O 1
ATOM 849 N N . LEU A 1 110 ? 10.360 10.742 -10.781 1.00 97.69 110 LEU A N 1
ATOM 850 C CA . LEU A 1 110 ? 8.910 10.897 -10.670 1.00 97.69 110 LEU A CA 1
ATOM 851 C C . LEU A 1 110 ? 8.153 9.693 -11.236 1.00 97.69 110 LEU A C 1
ATOM 853 O O . LEU A 1 110 ? 7.207 9.222 -10.605 1.00 97.69 110 LEU A O 1
ATOM 857 N N . ARG A 1 111 ? 8.556 9.174 -12.402 1.00 96.81 111 ARG A N 1
ATOM 858 C CA . ARG A 1 111 ? 7.946 7.989 -13.024 1.00 96.81 111 ARG A CA 1
ATOM 859 C C . ARG A 1 111 ? 7.993 6.790 -12.077 1.00 96.81 111 ARG A C 1
ATOM 861 O O . ARG A 1 111 ? 6.953 6.213 -11.771 1.00 96.81 111 ARG A O 1
ATOM 868 N N . HIS A 1 112 ? 9.171 6.454 -11.559 1.00 96.12 112 HIS A N 1
ATOM 869 C CA . HIS A 1 112 ? 9.320 5.284 -10.698 1.00 96.12 112 HIS A CA 1
ATOM 870 C C . HIS A 1 112 ? 8.723 5.490 -9.300 1.00 96.12 112 HIS A C 1
ATOM 872 O O . HIS A 1 112 ? 8.024 4.600 -8.809 1.00 96.12 112 HIS A O 1
ATOM 878 N N . ALA A 1 113 ? 8.925 6.660 -8.681 1.00 97.31 113 ALA A N 1
ATOM 879 C CA . ALA A 1 113 ? 8.337 6.983 -7.380 1.00 97.31 113 ALA A CA 1
ATOM 880 C C . ALA A 1 113 ? 6.807 6.957 -7.431 1.00 97.31 113 ALA A C 1
ATOM 882 O O . ALA A 1 113 ? 6.176 6.357 -6.563 1.00 97.31 113 ALA A O 1
ATOM 883 N N . SER A 1 114 ? 6.205 7.582 -8.451 1.00 97.94 114 SER A N 1
ATOM 884 C CA . SER A 1 114 ? 4.747 7.608 -8.601 1.00 97.94 114 SER A CA 1
ATOM 885 C C . SER A 1 114 ? 4.167 6.208 -8.737 1.00 97.94 114 SER A C 1
ATOM 887 O O . SER A 1 114 ? 3.236 5.869 -8.005 1.00 97.94 114 SER A O 1
ATOM 889 N N . PHE A 1 115 ? 4.766 5.367 -9.581 1.00 98.00 115 PHE A N 1
ATOM 890 C CA . PHE A 1 115 ? 4.287 4.008 -9.779 1.00 98.00 115 PHE A CA 1
ATOM 891 C C . PHE A 1 115 ? 4.373 3.172 -8.499 1.00 98.00 115 PHE A C 1
ATOM 893 O O . PHE A 1 115 ? 3.371 2.587 -8.086 1.00 98.00 115 PHE A O 1
ATOM 900 N N . GLN A 1 116 ? 5.532 3.148 -7.832 1.00 97.00 116 GLN A N 1
ATOM 901 C CA . GLN A 1 116 ? 5.718 2.299 -6.652 1.00 97.00 116 GLN A CA 1
ATOM 902 C C . GLN A 1 116 ? 4.912 2.778 -5.441 1.00 97.00 116 GLN A C 1
ATOM 904 O O . GLN A 1 116 ? 4.320 1.960 -4.737 1.00 97.00 116 GLN A O 1
ATOM 909 N N . MET A 1 117 ? 4.804 4.094 -5.224 1.00 97.50 117 MET A N 1
ATOM 910 C CA . MET A 1 117 ? 3.978 4.638 -4.139 1.00 97.50 117 MET A CA 1
ATOM 911 C C . MET A 1 117 ? 2.493 4.350 -4.355 1.00 97.50 117 MET A C 1
ATOM 913 O O . MET A 1 117 ? 1.794 4.016 -3.401 1.00 97.50 117 MET A O 1
ATOM 917 N N . LEU A 1 118 ? 1.999 4.449 -5.596 1.00 97.81 118 LEU A N 1
ATOM 918 C CA . LEU A 1 118 ? 0.616 4.091 -5.914 1.00 97.81 118 LEU A CA 1
ATOM 919 C C . LEU A 1 118 ? 0.385 2.590 -5.786 1.00 97.81 118 LEU A C 1
ATOM 921 O O . LEU A 1 118 ? -0.612 2.185 -5.196 1.00 97.81 118 LEU A O 1
ATOM 925 N N . SER A 1 119 ? 1.307 1.775 -6.292 1.00 97.12 119 SER A N 1
ATOM 926 C CA . SER A 1 119 ? 1.239 0.318 -6.221 1.00 97.12 119 SER A CA 1
ATOM 927 C C . SER A 1 119 ? 1.141 -0.177 -4.782 1.00 97.12 119 SER A C 1
ATOM 929 O O . SER A 1 119 ? 0.205 -0.896 -4.430 1.00 97.12 119 SER A O 1
ATOM 931 N N . VAL A 1 120 ? 2.048 0.279 -3.920 1.00 96.44 120 VAL A N 1
ATOM 932 C CA . VAL A 1 120 ? 2.068 -0.102 -2.508 1.00 96.44 120 VAL A CA 1
ATOM 933 C C . VAL A 1 120 ? 0.926 0.553 -1.728 1.00 96.44 120 VAL A C 1
ATOM 935 O O . VAL A 1 120 ? 0.218 -0.119 -0.980 1.00 96.44 120 VAL A O 1
ATOM 938 N N . GLY A 1 121 ? 0.668 1.845 -1.946 1.00 96.56 121 GLY A N 1
ATOM 939 C CA . GLY A 1 121 ? -0.386 2.590 -1.252 1.00 96.56 121 GLY A CA 1
ATOM 940 C C . GLY A 1 121 ? -1.811 2.167 -1.607 1.00 96.56 121 GLY A C 1
ATOM 941 O O . GLY A 1 121 ? -2.740 2.479 -0.865 1.00 96.56 121 GLY A O 1
ATOM 942 N N . THR A 1 122 ? -1.998 1.430 -2.702 1.00 96.62 122 THR A N 1
ATOM 943 C CA . THR A 1 122 ? -3.277 0.799 -3.071 1.00 96.62 122 THR A CA 1
ATOM 944 C C . THR A 1 122 ? -3.342 -0.679 -2.707 1.00 96.62 122 THR A C 1
ATOM 946 O O . THR A 1 122 ? -4.344 -1.329 -2.998 1.00 96.62 122 THR A O 1
ATOM 949 N N . SER A 1 123 ? -2.295 -1.224 -2.075 1.00 95.88 123 SER A N 1
ATOM 950 C CA . SER A 1 123 ? -2.078 -2.664 -1.887 1.00 95.88 123 SER A CA 1
ATOM 951 C C . SER A 1 123 ? -2.134 -3.476 -3.186 1.00 95.88 123 SER A C 1
ATOM 953 O O . SER A 1 123 ? -2.493 -4.643 -3.162 1.00 95.88 123 SER A O 1
ATOM 955 N N . THR A 1 124 ? -1.809 -2.867 -4.331 1.00 96.06 124 THR A N 1
ATOM 956 C CA . THR A 1 124 ? -1.782 -3.588 -5.607 1.00 96.06 124 THR A CA 1
ATOM 957 C C . THR A 1 124 ? -0.519 -4.426 -5.721 1.00 96.06 124 THR A C 1
ATOM 959 O O . THR A 1 124 ? -0.632 -5.599 -6.017 1.00 96.06 124 THR A O 1
ATOM 962 N N . GLY A 1 125 ? 0.670 -3.864 -5.484 1.00 94.88 125 GLY A N 1
ATOM 963 C CA . GLY A 1 125 ? 1.916 -4.646 -5.447 1.00 94.88 125 GLY A CA 1
ATOM 964 C C . GLY A 1 125 ? 2.590 -4.940 -6.790 1.00 94.88 125 GLY A C 1
ATOM 965 O O . GLY A 1 125 ? 3.463 -5.802 -6.855 1.00 94.88 125 GLY A O 1
ATOM 966 N N . PHE A 1 126 ? 2.228 -4.237 -7.864 1.00 96.56 126 PHE A N 1
ATOM 967 C CA . PHE A 1 126 ? 3.017 -4.236 -9.097 1.00 96.56 126 PHE A CA 1
ATOM 968 C C . PHE A 1 126 ? 4.377 -3.564 -8.921 1.00 96.56 126 PHE A C 1
ATOM 970 O O . PHE A 1 126 ? 4.528 -2.654 -8.107 1.00 96.56 126 PHE A O 1
ATOM 977 N N . ALA A 1 127 ? 5.333 -3.948 -9.765 1.00 95.00 127 ALA A N 1
ATOM 978 C CA . ALA A 1 127 ? 6.675 -3.389 -9.765 1.00 95.00 127 ALA A CA 1
ATOM 979 C C . ALA A 1 127 ? 7.085 -2.857 -11.144 1.00 95.00 127 ALA A C 1
ATOM 981 O O . ALA A 1 127 ? 6.847 -3.492 -12.172 1.00 95.00 127 ALA A O 1
ATOM 982 N N . THR A 1 128 ? 7.759 -1.706 -11.142 1.00 94.88 128 THR A N 1
ATOM 983 C CA . THR A 1 128 ? 8.451 -1.125 -12.314 1.00 94.88 128 THR A CA 1
ATOM 984 C C . THR A 1 128 ? 9.951 -0.949 -12.094 1.00 94.88 128 THR A C 1
ATOM 986 O O . THR A 1 128 ? 10.692 -0.749 -13.047 1.00 94.88 128 THR A O 1
ATOM 989 N N . ALA A 1 129 ? 10.393 -0.972 -10.837 1.00 92.69 129 ALA A N 1
ATOM 990 C CA . ALA A 1 129 ? 11.779 -0.775 -10.429 1.00 92.69 129 ALA A CA 1
ATOM 991 C C . ALA A 1 129 ? 12.058 -1.567 -9.148 1.00 92.69 129 ALA A C 1
ATOM 993 O O . ALA A 1 129 ? 11.130 -1.861 -8.388 1.00 92.69 129 ALA A O 1
ATOM 994 N N . ASP A 1 130 ? 13.325 -1.870 -8.880 1.00 93.06 130 ASP A N 1
ATOM 995 C CA . ASP A 1 130 ? 13.711 -2.461 -7.604 1.00 93.06 130 ASP A CA 1
ATOM 996 C C . ASP A 1 130 ? 13.710 -1.399 -6.496 1.00 93.06 130 ASP A C 1
ATOM 998 O O . ASP A 1 130 ? 14.622 -0.583 -6.383 1.00 93.06 130 ASP A O 1
ATOM 1002 N N . SER A 1 131 ? 12.665 -1.405 -5.672 1.00 91.06 131 SER A N 1
ATOM 1003 C CA . SER A 1 131 ? 12.539 -0.500 -4.530 1.00 91.06 131 SER A CA 1
ATOM 1004 C C . SER A 1 131 ? 13.394 -0.910 -3.325 1.00 91.06 131 SER A C 1
ATOM 1006 O O . SER A 1 131 ? 13.550 -0.118 -2.396 1.00 91.06 131 SER A O 1
ATOM 1008 N N . SER A 1 132 ? 13.967 -2.120 -3.316 1.00 90.31 132 SER A N 1
ATOM 1009 C CA . SER A 1 132 ? 14.818 -2.607 -2.220 1.00 90.31 132 SER A CA 1
ATOM 1010 C C . SER A 1 132 ? 16.179 -1.919 -2.166 1.00 90.31 132 SER A C 1
ATOM 1012 O O . SER A 1 132 ? 16.832 -1.949 -1.126 1.00 90.31 132 SER A O 1
ATOM 1014 N N . ILE A 1 133 ? 16.604 -1.287 -3.261 1.00 92.62 133 ILE A N 1
ATOM 1015 C CA . ILE A 1 133 ? 17.863 -0.533 -3.335 1.00 92.62 133 ILE A CA 1
ATOM 1016 C C . ILE A 1 133 ? 17.664 0.976 -3.165 1.00 92.62 133 ILE A C 1
ATOM 1018 O O . ILE A 1 133 ? 18.633 1.729 -3.207 1.00 92.62 133 ILE A O 1
ATOM 1022 N N . TRP A 1 134 ? 16.422 1.440 -2.990 1.00 95.12 134 TRP A N 1
ATOM 1023 C CA . TRP A 1 134 ? 16.117 2.864 -2.846 1.00 95.12 134 TRP A CA 1
ATOM 1024 C C . TRP A 1 134 ? 16.676 3.476 -1.561 1.00 95.12 134 TRP A C 1
ATOM 1026 O O . TRP A 1 134 ? 16.957 2.771 -0.594 1.00 95.12 134 TRP A O 1
ATOM 1036 N N . SER A 1 135 ? 16.814 4.805 -1.549 1.00 96.12 135 SER A N 1
ATOM 1037 C CA . SER A 1 135 ? 17.184 5.564 -0.351 1.00 96.12 135 SER A CA 1
ATOM 1038 C C . SER A 1 135 ? 16.290 5.169 0.841 1.00 96.12 135 SER A C 1
ATOM 1040 O O . SER A 1 135 ? 15.077 4.980 0.662 1.00 96.12 135 SER A O 1
ATOM 1042 N N . PRO A 1 136 ? 16.839 5.067 2.069 1.00 95.50 136 PRO A N 1
ATOM 1043 C CA . PRO A 1 136 ? 16.070 4.687 3.255 1.00 95.50 136 PRO A CA 1
ATOM 1044 C C . PRO A 1 136 ? 14.831 5.556 3.501 1.00 95.50 136 PRO A C 1
ATOM 1046 O O . PRO A 1 136 ? 13.838 5.069 4.038 1.00 95.50 136 PRO A O 1
ATOM 1049 N N . VAL A 1 137 ? 14.854 6.829 3.088 1.00 96.19 137 VAL A N 1
ATOM 1050 C CA . VAL A 1 137 ? 13.696 7.731 3.195 1.00 96.19 137 VAL A CA 1
ATOM 1051 C C . VAL A 1 137 ? 12.532 7.208 2.352 1.00 96.19 137 VAL A C 1
ATOM 1053 O O . VAL A 1 137 ? 11.428 7.023 2.867 1.00 96.19 137 VAL A O 1
ATOM 1056 N N . SER A 1 138 ? 12.781 6.904 1.077 1.00 96.56 138 SER A N 1
ATOM 1057 C CA . SER A 1 138 ? 11.772 6.332 0.183 1.00 96.56 138 SER A CA 1
ATOM 1058 C C . SER A 1 138 ? 11.325 4.931 0.609 1.00 96.56 138 SER A C 1
ATOM 1060 O O . SER A 1 138 ? 10.136 4.626 0.527 1.00 96.56 138 SER A O 1
ATOM 1062 N N . GLN A 1 139 ? 12.223 4.101 1.148 1.00 96.56 139 GLN A N 1
ATOM 1063 C CA . GLN A 1 139 ? 11.849 2.796 1.709 1.00 96.56 139 GLN A CA 1
ATOM 1064 C C . GLN A 1 139 ? 10.901 2.919 2.909 1.00 96.56 139 GLN A C 1
ATOM 1066 O O . GLN A 1 139 ? 9.919 2.184 3.002 1.00 96.56 139 GLN A O 1
ATOM 1071 N N . MET A 1 140 ? 11.141 3.875 3.810 1.00 96.75 140 MET A N 1
ATOM 1072 C CA . MET A 1 140 ? 10.256 4.116 4.956 1.00 96.75 140 MET A CA 1
ATOM 1073 C C . MET A 1 140 ? 8.877 4.619 4.525 1.00 96.75 140 MET A C 1
ATOM 1075 O O . MET A 1 140 ? 7.870 4.228 5.117 1.00 96.75 140 MET A O 1
ATOM 1079 N N . LEU A 1 141 ? 8.810 5.437 3.470 1.00 97.44 141 LEU A N 1
ATOM 1080 C CA . LEU A 1 141 ? 7.537 5.844 2.877 1.00 97.44 141 LEU A CA 1
ATOM 1081 C C . LEU A 1 141 ? 6.785 4.650 2.281 1.00 97.44 141 LEU A C 1
ATOM 1083 O O . LEU A 1 141 ? 5.593 4.508 2.549 1.00 97.44 141 LEU A O 1
ATOM 1087 N N . LEU A 1 142 ? 7.467 3.753 1.560 1.00 97.19 142 LEU A N 1
ATOM 1088 C CA . LEU A 1 142 ? 6.856 2.514 1.068 1.00 97.19 142 LEU A CA 1
ATOM 1089 C C . LEU A 1 142 ? 6.297 1.674 2.220 1.00 97.19 142 LEU A C 1
ATOM 1091 O O . LEU A 1 142 ? 5.134 1.290 2.170 1.00 97.19 142 LEU A O 1
ATOM 1095 N N . ILE A 1 143 ? 7.062 1.463 3.297 1.00 97.25 143 ILE A N 1
ATOM 1096 C CA . ILE A 1 143 ? 6.588 0.725 4.481 1.00 97.25 143 ILE A CA 1
ATOM 1097 C C . ILE A 1 143 ? 5.340 1.388 5.082 1.00 97.25 143 ILE A C 1
ATOM 1099 O O . ILE A 1 143 ? 4.374 0.701 5.418 1.00 97.25 143 ILE A O 1
ATOM 1103 N N . PHE A 1 144 ? 5.327 2.719 5.200 1.00 97.12 144 PHE A N 1
ATOM 1104 C CA . PHE A 1 144 ? 4.159 3.450 5.691 1.00 97.12 144 PHE A CA 1
ATOM 1105 C C . PHE A 1 144 ? 2.926 3.224 4.804 1.00 97.12 144 PHE A C 1
ATOM 1107 O O . PHE A 1 144 ? 1.845 2.919 5.317 1.00 97.12 144 PHE A O 1
ATOM 1114 N N . PHE A 1 145 ? 3.080 3.320 3.482 1.00 97.44 145 PHE A N 1
ATOM 1115 C CA . PHE A 1 145 ? 1.985 3.068 2.549 1.00 97.44 145 PHE A CA 1
ATOM 1116 C C . PHE A 1 145 ? 1.539 1.603 2.548 1.00 97.44 145 PHE A C 1
ATOM 1118 O O . PHE A 1 145 ? 0.335 1.367 2.463 1.00 97.44 145 PHE A O 1
ATOM 1125 N N . SER A 1 146 ? 2.446 0.644 2.762 1.00 96.50 146 SER A N 1
ATOM 1126 C CA . SER A 1 146 ? 2.097 -0.771 2.940 1.00 96.50 146 SER A CA 1
ATOM 1127 C C . SER A 1 146 ? 1.263 -1.022 4.199 1.00 96.50 146 SER A C 1
ATOM 1129 O O . SER A 1 146 ? 0.438 -1.930 4.233 1.00 96.50 146 SER A O 1
ATOM 1131 N N . LEU A 1 147 ? 1.456 -0.226 5.256 1.00 96.88 147 LEU A N 1
ATOM 1132 C CA . LEU A 1 147 ? 0.647 -0.312 6.475 1.00 96.88 147 LEU A CA 1
ATOM 1133 C C . LEU A 1 147 ? -0.722 0.349 6.293 1.00 96.88 147 LEU A C 1
ATOM 1135 O O . LEU A 1 147 ? -1.746 -0.228 6.660 1.00 96.88 147 LEU A O 1
ATOM 1139 N N . GLN A 1 148 ? -0.751 1.569 5.753 1.00 96.62 148 GLN A N 1
ATOM 1140 C CA . GLN A 1 148 ? -1.976 2.356 5.624 1.00 96.62 148 GLN A CA 1
ATOM 1141 C C . GLN A 1 148 ? -2.903 1.827 4.524 1.00 96.62 148 GLN A C 1
ATOM 1143 O O . GLN A 1 148 ? -4.097 1.664 4.774 1.00 96.62 148 GLN A O 1
ATOM 1148 N N . CYS A 1 149 ? -2.364 1.605 3.324 1.00 96.00 149 CYS A N 1
ATOM 1149 C CA . CYS A 1 149 ? -3.100 1.279 2.103 1.00 96.00 149 CYS A CA 1
ATOM 1150 C C . CYS A 1 149 ? -4.246 2.279 1.773 1.00 96.00 149 CYS A C 1
ATOM 1152 O O . CYS A 1 149 ? -4.168 3.470 2.101 1.00 96.00 149 CYS A O 1
ATOM 1154 N N . ALA A 1 150 ? -5.303 1.830 1.084 1.00 95.81 150 ALA A N 1
ATOM 1155 C CA . ALA A 1 150 ? -6.340 2.700 0.523 1.00 95.81 150 ALA A CA 1
ATOM 1156 C C . ALA A 1 150 ? -7.590 2.855 1.418 1.00 95.81 150 ALA A C 1
ATOM 1158 O O . ALA A 1 150 ? -7.549 2.641 2.630 1.00 95.81 150 ALA A O 1
ATOM 1159 N N . CYS A 1 151 ? -8.715 3.302 0.851 1.00 95.75 151 CYS A N 1
ATOM 1160 C CA . CYS A 1 151 ? -9.951 3.550 1.600 1.00 95.75 151 CYS A CA 1
ATOM 1161 C C . CYS A 1 151 ? -10.686 2.253 1.983 1.00 95.75 151 CYS A C 1
ATOM 1163 O O . CYS A 1 151 ? -10.644 1.248 1.274 1.00 95.75 151 CYS A O 1
ATOM 1165 N N . ALA A 1 152 ? -11.456 2.289 3.069 1.00 92.75 152 ALA A N 1
ATOM 1166 C CA . ALA A 1 152 ? -12.433 1.261 3.399 1.00 92.75 152 ALA A CA 1
ATOM 1167 C C . ALA A 1 152 ? -13.533 1.181 2.330 1.00 92.75 152 ALA A C 1
ATOM 1169 O O . ALA A 1 152 ? -13.846 2.165 1.662 1.00 92.75 152 ALA A O 1
ATOM 1170 N N . GLY A 1 153 ? -14.111 -0.011 2.151 1.00 90.19 153 GLY A N 1
ATOM 1171 C CA . GLY A 1 153 ? -15.090 -0.268 1.089 1.00 90.19 153 GLY A CA 1
ATOM 1172 C C . GLY A 1 153 ? -14.489 -0.326 -0.322 1.00 90.19 153 GLY A C 1
ATOM 1173 O O . GLY A 1 153 ? -15.240 -0.235 -1.292 1.00 90.19 153 GLY A O 1
ATOM 1174 N N . SER A 1 154 ? -13.164 -0.446 -0.430 1.00 93.56 154 SER A N 1
ATOM 1175 C CA . SER A 1 154 ? -12.424 -0.785 -1.651 1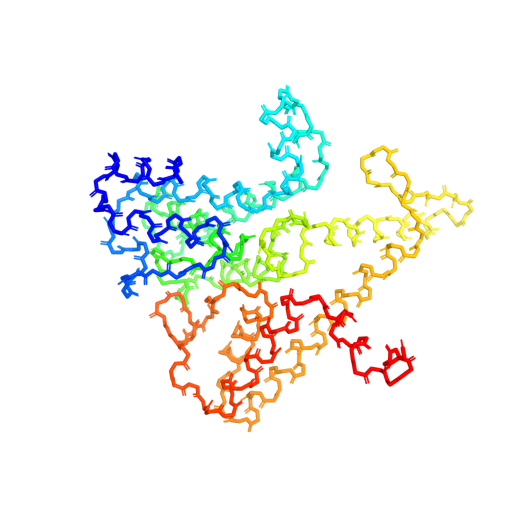.00 93.56 154 SER A CA 1
ATOM 1176 C C . SER A 1 154 ? -11.939 -2.247 -1.604 1.00 93.56 154 SER A C 1
ATOM 1178 O O . SER A 1 154 ? -12.194 -2.948 -0.619 1.00 93.56 154 SER A O 1
ATOM 1180 N N . THR A 1 155 ? -11.237 -2.727 -2.637 1.00 91.19 155 THR A N 1
ATOM 1181 C CA . THR A 1 155 ? -10.573 -4.049 -2.614 1.00 91.19 155 THR A CA 1
ATOM 1182 C C . THR A 1 155 ? -9.276 -4.063 -1.813 1.00 91.19 155 THR A C 1
ATOM 1184 O O . THR A 1 155 ? -8.745 -5.148 -1.586 1.00 91.19 155 THR A O 1
ATOM 1187 N N . SER A 1 156 ? -8.790 -2.907 -1.359 1.00 91.06 156 SER A N 1
ATOM 1188 C CA . SER A 1 156 ? -7.508 -2.761 -0.671 1.00 91.06 156 SER A CA 1
ATOM 1189 C C . SER A 1 156 ? -7.475 -3.442 0.701 1.00 91.06 156 SER A C 1
ATOM 1191 O O . SER A 1 156 ? -8.478 -3.488 1.424 1.00 91.06 156 SER A O 1
ATOM 1193 N N . GLY A 1 157 ? -6.291 -3.927 1.079 1.00 90.69 157 GLY A N 1
ATOM 1194 C CA . GLY A 1 157 ? -5.983 -4.424 2.422 1.00 90.69 157 GLY A CA 1
ATOM 1195 C C . GLY A 1 157 ? -5.499 -3.330 3.382 1.00 90.69 157 GLY A C 1
ATOM 1196 O O . GLY A 1 157 ? -5.867 -2.159 3.251 1.00 90.69 157 GLY A O 1
ATOM 1197 N N . GLY A 1 158 ? -4.676 -3.729 4.353 1.00 93.12 158 GLY A N 1
ATOM 1198 C CA . GLY A 1 158 ? -4.009 -2.831 5.298 1.00 93.12 158 GLY A CA 1
ATOM 1199 C C . GLY A 1 158 ? -4.888 -2.295 6.428 1.00 93.12 158 GLY A C 1
ATOM 1200 O O . GLY A 1 158 ? -5.995 -2.767 6.702 1.00 93.12 158 GLY A O 1
ATOM 1201 N N . ILE A 1 159 ? -4.379 -1.269 7.111 1.00 96.00 159 ILE A N 1
ATOM 1202 C CA . ILE A 1 159 ? -5.094 -0.564 8.184 1.00 96.00 159 ILE A CA 1
ATOM 1203 C C . ILE A 1 159 ? -6.306 0.198 7.639 1.00 96.00 159 ILE A C 1
ATOM 1205 O O . ILE A 1 159 ? -7.331 0.281 8.323 1.00 96.00 159 ILE A O 1
ATOM 1209 N N . LYS A 1 160 ? -6.202 0.684 6.400 1.00 95.25 160 LYS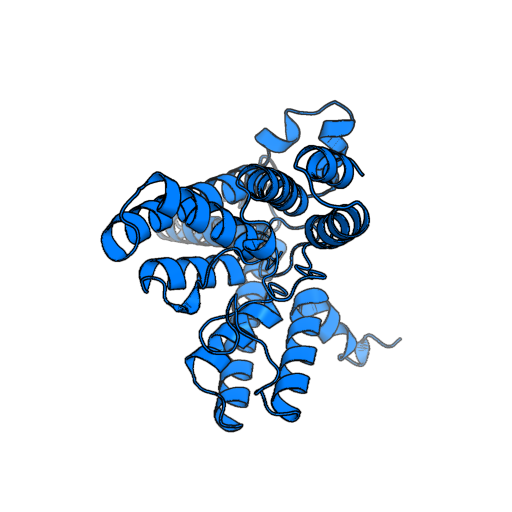 A N 1
ATOM 1210 C CA . LYS A 1 160 ? -7.122 1.575 5.688 1.00 95.25 160 LYS A CA 1
ATOM 1211 C C . LYS A 1 160 ? -6.983 3.037 6.099 1.00 95.25 160 LYS A C 1
ATOM 1213 O O . LYS A 1 160 ? -6.930 3.386 7.283 1.00 95.25 160 LYS A O 1
ATOM 1218 N N . ALA A 1 161 ? -7.007 3.913 5.098 1.00 96.31 161 ALA A N 1
ATOM 1219 C CA . ALA A 1 161 ? -6.888 5.362 5.239 1.00 96.31 161 ALA A CA 1
ATOM 1220 C C . ALA A 1 161 ? -7.921 5.950 6.222 1.00 96.31 161 ALA A C 1
ATOM 1222 O O . ALA A 1 161 ? -7.612 6.869 6.979 1.00 96.31 161 ALA A O 1
ATOM 1223 N N . ASP A 1 162 ? -9.131 5.388 6.268 1.00 94.62 162 ASP A N 1
ATOM 1224 C CA . ASP A 1 162 ? -10.214 5.765 7.180 1.00 94.62 162 ASP A CA 1
ATOM 1225 C C . ASP A 1 162 ? -9.768 5.733 8.644 1.00 94.62 162 ASP A C 1
ATOM 1227 O O . ASP A 1 162 ? -9.979 6.698 9.385 1.00 94.62 162 ASP A O 1
ATOM 1231 N N . ARG A 1 163 ? -9.104 4.645 9.056 1.00 94.62 163 ARG A N 1
ATOM 1232 C CA . ARG A 1 163 ? -8.644 4.462 10.438 1.00 94.62 163 ARG A CA 1
ATOM 1233 C C . ARG A 1 163 ? -7.505 5.417 10.777 1.00 94.62 163 ARG A C 1
ATOM 1235 O O . ARG A 1 163 ? -7.473 5.931 11.893 1.00 94.62 163 ARG A O 1
ATOM 1242 N N . ILE A 1 164 ? -6.636 5.737 9.816 1.00 96.12 164 ILE A N 1
ATOM 1243 C CA . ILE A 1 164 ? -5.579 6.740 10.008 1.00 96.12 164 ILE A CA 1
ATOM 1244 C C . ILE A 1 164 ? -6.168 8.147 10.183 1.00 96.12 164 ILE A C 1
ATOM 1246 O O . ILE A 1 164 ? -5.756 8.888 11.079 1.00 96.12 164 ILE A O 1
ATOM 1250 N N . VAL A 1 165 ? -7.193 8.511 9.403 1.00 95.00 165 VAL A N 1
ATOM 1251 C CA . VAL A 1 165 ? -7.908 9.789 9.580 1.00 95.00 165 VAL A CA 1
ATOM 1252 C C . VAL A 1 165 ? -8.589 9.856 10.947 1.00 95.00 165 VAL A C 1
ATOM 1254 O O . VAL A 1 165 ? -8.528 10.895 11.612 1.00 95.00 165 VAL A O 1
ATOM 1257 N N . ILE A 1 166 ? -9.233 8.765 11.376 1.00 93.94 166 ILE A N 1
ATOM 1258 C CA . ILE A 1 166 ? -9.854 8.666 12.703 1.00 93.94 166 ILE A CA 1
ATOM 1259 C C . ILE A 1 166 ? -8.799 8.853 13.793 1.00 93.94 166 ILE A C 1
ATOM 12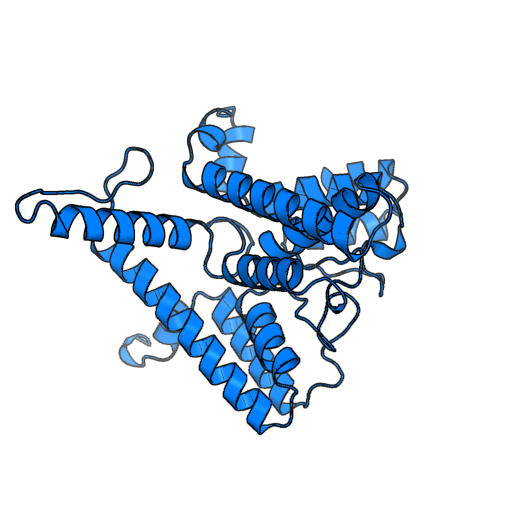61 O O . ILE A 1 166 ? -8.991 9.696 14.666 1.00 93.94 166 ILE A O 1
ATOM 1265 N N . LEU A 1 167 ? -7.669 8.144 13.709 1.00 94.31 167 LEU A N 1
ATOM 1266 C CA . LEU A 1 167 ? -6.562 8.260 14.658 1.00 94.31 167 LEU A CA 1
ATOM 1267 C C . LEU A 1 167 ? -6.064 9.707 14.765 1.00 94.31 167 LEU A C 1
ATOM 1269 O O . LEU A 1 167 ? -6.012 10.258 15.864 1.00 94.31 167 LEU A O 1
ATOM 1273 N N . GLY A 1 168 ? -5.765 10.354 13.635 1.00 93.31 168 GLY A N 1
ATOM 1274 C CA . GLY A 1 168 ? -5.286 11.738 13.620 1.00 93.31 168 GLY A CA 1
ATOM 1275 C C . GLY A 1 168 ? -6.281 12.712 14.257 1.00 93.31 168 GLY A C 1
ATOM 1276 O O . GLY A 1 168 ? -5.902 13.579 15.049 1.00 93.31 168 GLY A O 1
ATOM 1277 N N . LYS A 1 169 ? -7.581 12.543 13.985 1.00 91.94 169 LYS A N 1
ATOM 1278 C CA . LYS A 1 169 ? -8.625 13.358 14.622 1.00 91.94 169 LYS A CA 1
ATOM 1279 C C . LYS A 1 169 ? -8.780 13.065 16.111 1.00 91.94 169 LYS A C 1
ATOM 1281 O O . LYS A 1 169 ? -8.992 14.005 16.875 1.00 91.94 169 LYS A O 1
ATOM 1286 N N . SER A 1 170 ? -8.657 11.808 16.528 1.00 91.44 170 SER A N 1
ATOM 1287 C CA . SER A 1 170 ? -8.695 11.409 17.937 1.00 91.44 170 SER A CA 1
ATOM 1288 C C . SER A 1 170 ? -7.533 12.019 18.721 1.00 91.44 170 SER A C 1
ATOM 1290 O O . SER A 1 170 ? -7.761 12.577 19.791 1.00 91.44 170 SER A O 1
ATOM 1292 N N . ILE A 1 171 ? -6.320 12.030 18.157 1.00 92.19 171 ILE A N 1
ATOM 1293 C CA . ILE A 1 171 ? -5.148 12.688 18.759 1.00 92.19 171 ILE A CA 1
ATOM 1294 C C . ILE A 1 171 ? -5.396 14.192 18.915 1.00 92.19 171 ILE A C 1
ATOM 1296 O O . ILE A 1 171 ? -5.256 14.740 20.007 1.00 92.19 171 ILE A O 1
ATOM 1300 N N . MET A 1 172 ? -5.833 14.869 17.848 1.00 91.38 172 MET A N 1
ATOM 1301 C CA . MET A 1 172 ? -6.099 16.313 17.893 1.00 91.38 172 MET A CA 1
ATOM 1302 C C . MET A 1 172 ? -7.211 16.669 18.884 1.00 91.38 172 MET A C 1
ATOM 1304 O O . MET A 1 172 ? -7.135 17.684 19.578 1.00 91.38 172 MET A O 1
ATOM 1308 N N . ARG A 1 173 ? -8.241 15.825 18.978 1.00 90.44 173 ARG A N 1
ATOM 1309 C CA . ARG A 1 173 ? -9.305 15.955 19.975 1.00 90.44 173 ARG A CA 1
ATOM 1310 C C . ARG A 1 173 ? -8.755 15.805 21.391 1.00 90.44 173 ARG A C 1
ATOM 1312 O O . ARG A 1 173 ? -9.083 16.634 22.231 1.00 90.44 173 ARG A O 1
ATOM 1319 N N . GLN A 1 174 ? -7.909 14.806 21.641 1.00 89.94 174 GLN A N 1
ATOM 1320 C CA . GLN A 1 174 ? -7.301 14.583 22.952 1.00 89.94 174 GLN A CA 1
ATOM 1321 C C . GLN A 1 174 ? -6.444 15.779 23.385 1.00 89.94 174 GLN A C 1
ATOM 1323 O O . GLN A 1 174 ? -6.583 16.255 24.509 1.00 89.94 174 GLN A O 1
ATOM 1328 N N . ILE A 1 175 ? -5.627 16.328 22.480 1.00 92.50 175 ILE A N 1
ATOM 1329 C CA . ILE A 1 175 ? -4.814 17.528 22.744 1.00 92.50 175 ILE A CA 1
ATOM 1330 C C . ILE A 1 175 ? -5.705 18.719 23.126 1.00 92.50 175 ILE A C 1
ATOM 1332 O O . ILE A 1 175 ? -5.448 19.397 24.120 1.00 92.50 175 ILE A O 1
ATOM 1336 N N . ARG A 1 176 ? -6.791 18.959 22.382 1.00 90.81 176 ARG A N 1
ATOM 1337 C CA . ARG A 1 176 ? -7.734 20.046 22.695 1.00 90.81 176 ARG A CA 1
ATOM 1338 C C . ARG A 1 176 ? -8.494 19.814 23.998 1.00 90.81 176 ARG A C 1
ATOM 1340 O O . ARG A 1 176 ? -8.760 20.778 24.707 1.00 90.81 176 ARG A O 1
ATOM 1347 N N . GLN A 1 177 ? -8.824 18.567 24.330 1.00 89.19 177 GLN A N 1
ATOM 1348 C CA . GLN A 1 177 ? -9.471 18.229 25.599 1.00 89.19 177 GLN A CA 1
ATOM 1349 C C . GLN A 1 177 ? -8.549 18.521 26.788 1.00 89.19 177 GLN A C 1
ATOM 1351 O O . GLN A 1 177 ? -9.017 19.014 27.809 1.00 89.19 177 GLN A O 1
ATOM 1356 N N . LEU A 1 178 ? -7.242 18.268 26.650 1.00 92.19 178 LEU A N 1
ATOM 1357 C CA . LEU A 1 178 ? -6.253 18.615 27.675 1.00 92.19 178 LEU A CA 1
ATOM 1358 C C . LEU A 1 178 ? -6.144 20.134 27.873 1.00 92.19 178 LEU A C 1
ATOM 1360 O O . LEU A 1 178 ? -6.039 20.595 29.005 1.00 92.19 178 LEU A O 1
ATOM 1364 N N . GLN A 1 179 ? -6.218 20.916 26.791 1.00 93.94 179 GLN A N 1
ATOM 1365 C CA . GLN A 1 179 ? -6.219 22.385 26.858 1.00 93.94 179 GLN A CA 1
ATOM 1366 C C . GLN A 1 179 ? -7.534 22.952 27.411 1.00 93.94 179 GLN A C 1
ATOM 1368 O O . GLN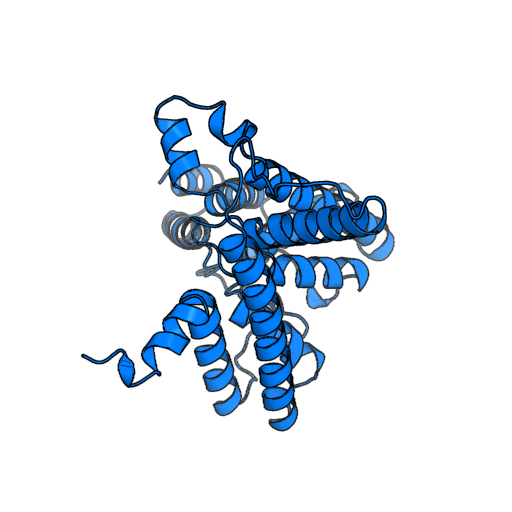 A 1 179 ? -7.536 23.960 28.119 1.00 93.94 179 GLN A O 1
ATOM 1373 N N . HIS A 1 180 ? -8.660 22.303 27.110 1.00 92.75 180 HIS A N 1
ATOM 1374 C CA . HIS A 1 180 ? -9.994 22.731 27.522 1.00 92.75 180 HIS A CA 1
ATOM 1375 C C . HIS A 1 180 ? -10.783 21.569 28.153 1.00 92.75 180 HIS A C 1
ATOM 1377 O O . HIS A 1 180 ? -11.676 21.010 27.510 1.00 92.75 180 HIS A O 1
ATOM 1383 N N . PRO A 1 181 ? -10.538 21.234 29.437 1.00 89.06 181 PRO A N 1
ATOM 1384 C CA . PRO A 1 181 ? -11.113 20.047 30.084 1.00 89.06 181 PRO A CA 1
ATOM 1385 C C . PRO A 1 181 ? -12.644 19.996 30.118 1.00 89.06 181 PRO A C 1
ATOM 1387 O O . PRO A 1 181 ? -13.222 18.914 30.156 1.00 89.06 181 PRO A O 1
ATOM 1390 N N . ARG A 1 182 ? -13.309 21.160 30.092 1.00 89.38 182 ARG A N 1
ATOM 1391 C CA . ARG A 1 182 ? -14.778 21.284 30.108 1.00 89.38 182 ARG A CA 1
ATOM 1392 C C . ARG A 1 182 ? -15.412 21.328 28.713 1.00 89.38 182 ARG A C 1
ATOM 1394 O O . ARG A 1 182 ? -16.634 21.363 28.615 1.00 89.38 182 ARG A O 1
ATOM 1401 N N . ALA A 1 183 ? -14.618 21.365 27.642 1.00 84.50 183 ALA A N 1
ATOM 1402 C CA . ALA A 1 183 ? -15.156 21.404 26.288 1.00 84.50 183 ALA A CA 1
ATOM 1403 C C . ALA A 1 183 ? -15.749 20.040 25.905 1.00 84.50 183 ALA A C 1
ATOM 1405 O O . ALA A 1 183 ? -15.127 19.000 26.118 1.00 84.50 183 ALA A O 1
ATOM 1406 N N . VAL A 1 184 ? -16.940 20.042 25.304 1.00 84.25 184 VAL A N 1
ATOM 1407 C CA . VAL A 1 184 ? -17.524 18.850 24.675 1.00 84.25 184 VAL A CA 1
ATOM 1408 C C . VAL A 1 184 ? -17.137 18.872 23.204 1.00 84.25 184 VAL A C 1
ATOM 1410 O O . VAL A 1 184 ? -17.725 19.593 22.403 1.00 84.25 184 VAL A O 1
ATOM 1413 N N . LEU A 1 185 ? -16.105 18.108 22.855 1.00 83.75 185 LEU A N 1
ATOM 1414 C CA . LEU A 1 185 ? -15.569 18.045 21.497 1.00 83.75 185 LEU A CA 1
ATOM 1415 C C . LEU A 1 185 ? -16.045 16.752 20.816 1.00 83.75 185 LEU A C 1
ATOM 1417 O O . LEU A 1 185 ? -15.462 15.699 21.087 1.00 83.75 185 LEU A O 1
ATOM 1421 N N . PRO A 1 186 ? -17.092 16.772 19.970 1.00 82.06 186 PRO A N 1
ATOM 1422 C CA . PRO A 1 186 ? -17.502 15.592 19.214 1.00 82.06 186 PRO A CA 1
ATOM 1423 C C . PRO A 1 186 ? -16.481 15.262 18.116 1.00 82.06 186 PRO A C 1
ATOM 1425 O O . PRO A 1 186 ? -15.945 16.154 17.455 1.00 82.06 186 PRO A O 1
ATOM 1428 N N . LEU A 1 187 ? -16.219 13.972 17.896 1.00 84.44 187 LEU A N 1
ATOM 1429 C CA . LEU A 1 187 ? -15.420 13.516 16.759 1.00 84.44 187 LEU A CA 1
ATOM 1430 C C . LEU A 1 187 ? -16.326 13.458 15.523 1.00 84.44 187 LEU A C 1
ATOM 1432 O O . LEU A 1 187 ? -17.365 12.810 15.565 1.00 84.44 187 LEU A O 1
ATOM 1436 N N . THR A 1 188 ? -15.961 14.122 14.427 1.00 83.62 188 THR A N 1
ATOM 1437 C CA . THR A 1 188 ? -16.775 14.144 13.197 1.00 83.62 188 THR A CA 1
ATOM 1438 C C . THR A 1 188 ? -15.987 13.665 11.986 1.00 83.62 188 THR A C 1
ATOM 1440 O O . THR A 1 188 ? -14.803 13.981 11.848 1.00 83.62 188 THR A O 1
ATOM 1443 N N . ILE A 1 189 ? -16.637 12.964 11.054 1.00 81.25 189 ILE A N 1
ATOM 1444 C CA . ILE A 1 189 ? -16.137 12.712 9.692 1.00 81.25 189 ILE A CA 1
ATOM 1445 C C . ILE A 1 189 ? -17.140 13.304 8.706 1.00 81.25 189 ILE A C 1
ATOM 1447 O O . ILE A 1 189 ? -18.315 12.951 8.708 1.00 81.25 189 ILE A O 1
ATOM 1451 N N . GLY A 1 190 ? -16.671 14.222 7.856 1.00 80.38 190 GLY A N 1
ATOM 1452 C CA . GLY A 1 190 ? -17.580 15.024 7.040 1.00 80.38 190 GLY A CA 1
ATOM 1453 C C . GLY A 1 190 ? -18.457 15.881 7.947 1.00 80.38 190 GLY A C 1
ATOM 1454 O O . GLY A 1 190 ? -17.917 16.636 8.759 1.00 80.38 190 GLY A O 1
ATOM 1455 N N . ASP A 1 191 ? -19.766 15.696 7.817 1.00 75.19 191 ASP A N 1
ATOM 1456 C CA . ASP A 1 191 ? -20.798 16.403 8.582 1.00 75.19 191 ASP A CA 1
ATOM 1457 C C . ASP A 1 191 ? -21.470 15.504 9.636 1.00 75.19 191 ASP A C 1
ATOM 1459 O O . ASP A 1 191 ? -22.386 15.933 10.331 1.00 75.19 191 ASP A O 1
ATOM 1463 N N . LYS A 1 192 ? -21.019 14.248 9.780 1.00 80.31 192 LYS A N 1
ATOM 1464 C CA . LYS A 1 192 ? -21.582 13.287 10.737 1.00 80.31 192 LYS A CA 1
ATOM 1465 C C . LYS A 1 192 ? -20.718 13.189 11.991 1.00 80.31 192 LYS A C 1
ATOM 1467 O O . LYS A 1 192 ? -19.494 13.058 11.902 1.00 80.31 192 LYS A O 1
ATOM 1472 N N . VAL A 1 193 ? -21.367 13.231 13.154 1.00 82.81 193 VAL A N 1
ATOM 1473 C CA . VAL A 1 193 ? -20.749 12.912 14.447 1.00 82.81 193 VAL A CA 1
ATOM 1474 C C . VAL A 1 193 ? -20.573 11.403 14.538 1.00 82.81 193 VAL A C 1
ATOM 1476 O O . VAL A 1 193 ? -21.499 10.650 14.256 1.00 82.81 193 VAL A O 1
ATOM 1479 N N . MET A 1 194 ? -19.369 10.975 14.897 1.00 84.06 194 MET A N 1
ATOM 1480 C CA . MET A 1 194 ? -19.061 9.578 15.146 1.00 84.06 194 MET A CA 1
ATOM 1481 C C . MET A 1 194 ? -19.407 9.209 16.581 1.00 84.06 194 MET A C 1
ATOM 1483 O O . MET A 1 194 ? -19.124 9.961 17.518 1.00 84.06 194 MET A O 1
ATOM 1487 N N . GLU A 1 195 ? -19.951 8.011 16.742 1.00 82.06 195 GLU A N 1
ATOM 1488 C CA . GLU A 1 195 ? -20.058 7.366 18.043 1.00 82.06 195 GLU A CA 1
ATOM 1489 C C . GLU A 1 195 ? -18.658 7.114 18.618 1.00 82.06 195 GLU A C 1
ATOM 1491 O O . GLU A 1 195 ? -17.697 6.870 17.879 1.00 82.06 195 GLU A O 1
ATOM 1496 N N . LYS A 1 196 ? -18.531 7.208 19.946 1.00 76.81 196 LYS A N 1
ATOM 1497 C CA . LYS A 1 196 ? -17.240 7.045 20.633 1.00 76.81 196 LYS A CA 1
ATOM 1498 C C . LYS A 1 196 ? -16.635 5.667 20.360 1.00 76.81 196 LYS A C 1
ATOM 1500 O O . LYS A 1 196 ? -15.454 5.588 20.031 1.00 76.81 196 LYS A O 1
ATOM 1505 N N . ASP A 1 197 ? -17.472 4.637 20.381 1.00 84.69 197 ASP A N 1
ATOM 1506 C CA . ASP A 1 197 ? -17.077 3.241 20.210 1.00 84.69 197 ASP A CA 1
ATOM 1507 C C . ASP A 1 197 ? -16.390 3.005 18.861 1.00 84.69 197 ASP A C 1
ATOM 1509 O O . ASP A 1 197 ? -15.399 2.287 18.778 1.00 84.69 197 ASP A O 1
ATOM 1513 N N . VAL A 1 198 ? -16.840 3.670 17.790 1.00 85.81 198 VAL A N 1
ATOM 1514 C CA . VAL A 1 198 ? -16.221 3.534 16.461 1.00 85.81 198 VAL A CA 1
ATOM 1515 C C . VAL A 1 198 ? -14.792 4.084 16.456 1.00 85.81 198 VAL A C 1
ATOM 1517 O O . VAL A 1 198 ? -13.901 3.497 15.841 1.00 85.81 198 VAL A O 1
ATOM 1520 N N . ALA A 1 199 ? -14.555 5.201 17.146 1.00 86.75 199 ALA A N 1
ATOM 1521 C CA . ALA A 1 199 ? -13.228 5.798 17.236 1.00 86.75 199 ALA A CA 1
ATOM 1522 C C . ALA A 1 199 ? -12.272 4.940 18.074 1.00 86.75 199 ALA A C 1
ATOM 1524 O O . ALA A 1 199 ? -11.129 4.728 17.673 1.00 86.75 199 ALA A O 1
ATOM 1525 N N . GLU A 1 200 ? -12.747 4.427 19.209 1.00 87.88 200 GLU A N 1
ATOM 1526 C CA . GLU A 1 200 ? -11.975 3.542 20.086 1.00 87.88 200 GLU A CA 1
ATOM 1527 C C . GLU A 1 200 ? -11.645 2.218 19.386 1.00 87.88 200 GLU A C 1
ATOM 1529 O O . GLU A 1 200 ? -10.481 1.816 19.358 1.00 87.88 200 GLU A O 1
ATOM 1534 N N . ASN A 1 201 ? -12.620 1.606 18.709 1.00 90.12 201 ASN A N 1
ATOM 1535 C CA . ASN A 1 201 ? -12.417 0.387 17.924 1.00 90.12 201 ASN A CA 1
ATOM 1536 C C . ASN A 1 201 ? -11.405 0.585 16.787 1.00 90.12 201 ASN A C 1
ATOM 1538 O O . ASN A 1 201 ? -10.608 -0.309 16.512 1.00 90.12 201 ASN A O 1
ATOM 1542 N N . ALA A 1 202 ? -11.388 1.753 16.135 1.00 92.06 202 ALA A N 1
ATOM 1543 C CA . ALA A 1 202 ? -10.394 2.053 15.104 1.00 92.06 202 ALA A CA 1
ATOM 1544 C C . ALA A 1 202 ? -8.967 2.134 15.675 1.00 92.06 202 ALA A C 1
ATOM 1546 O O . ALA A 1 202 ? -8.033 1.630 15.053 1.00 92.06 202 ALA A O 1
ATOM 1547 N N . VAL A 1 203 ? -8.795 2.733 16.859 1.00 91.81 203 VAL A N 1
ATOM 1548 C CA . VAL A 1 203 ? -7.490 2.812 17.536 1.00 91.81 203 VAL A CA 1
ATOM 1549 C C . VAL A 1 203 ? -7.041 1.430 18.011 1.00 91.81 203 VAL A C 1
ATOM 1551 O O . VAL A 1 203 ? -5.904 1.041 17.747 1.00 91.81 203 VAL A O 1
ATOM 1554 N N . LEU A 1 204 ? -7.929 0.665 18.652 1.00 93.44 204 LEU A N 1
ATOM 1555 C CA . LEU A 1 204 ? -7.634 -0.700 19.096 1.00 93.44 204 LEU A CA 1
ATOM 1556 C C . LEU A 1 204 ? -7.272 -1.615 17.922 1.00 93.44 204 LEU A C 1
ATOM 1558 O O . LEU A 1 204 ? -6.343 -2.410 18.047 1.00 93.44 204 LEU A O 1
ATOM 1562 N N . TYR A 1 205 ? -7.939 -1.461 16.773 1.00 94.06 205 TYR A N 1
ATOM 1563 C CA . TYR A 1 205 ? -7.592 -2.191 15.556 1.00 94.06 205 TYR A CA 1
ATOM 1564 C C . TYR A 1 205 ? -6.148 -1.912 15.132 1.00 94.06 205 TYR A C 1
ATOM 1566 O O . TYR A 1 205 ? -5.401 -2.848 14.873 1.00 94.06 205 TYR A O 1
ATOM 1574 N N . ILE A 1 206 ? -5.740 -0.637 15.087 1.00 95.56 206 ILE A N 1
ATOM 1575 C CA . ILE A 1 206 ? -4.375 -0.245 14.701 1.00 95.56 206 ILE A CA 1
ATOM 1576 C C . ILE A 1 206 ? -3.348 -0.841 15.666 1.00 95.56 206 ILE A C 1
ATOM 1578 O O . ILE A 1 206 ? -2.345 -1.398 15.226 1.00 95.56 206 ILE A O 1
ATOM 1582 N N . VAL A 1 207 ? -3.602 -0.760 16.974 1.00 95.69 207 VAL A N 1
ATOM 1583 C CA . VAL A 1 207 ? -2.702 -1.329 17.988 1.00 95.69 207 VAL A CA 1
ATOM 1584 C C . VAL A 1 207 ? -2.572 -2.840 17.802 1.00 95.69 207 VAL A C 1
ATOM 1586 O O . VAL A 1 207 ? -1.458 -3.351 17.726 1.00 95.69 207 VAL A O 1
ATOM 1589 N N . LEU A 1 208 ? -3.692 -3.551 17.660 1.00 95.38 208 LEU A N 1
ATOM 1590 C CA . LEU A 1 208 ? -3.696 -4.997 17.453 1.00 95.38 208 LEU A CA 1
ATOM 1591 C C . LEU A 1 208 ? -2.983 -5.395 16.152 1.00 95.38 208 LEU A C 1
ATOM 1593 O O . LEU A 1 208 ? -2.204 -6.346 16.148 1.00 95.38 208 LEU A O 1
ATOM 1597 N N . TYR A 1 209 ? -3.199 -4.640 15.074 1.00 96.19 209 TYR A N 1
ATOM 1598 C CA . TYR A 1 209 ? -2.531 -4.825 13.786 1.00 96.19 209 TYR A CA 1
ATOM 1599 C C . TYR A 1 209 ? -1.003 -4.733 13.931 1.00 96.19 209 TYR A C 1
ATOM 1601 O O . TYR A 1 209 ? -0.283 -5.621 13.477 1.00 96.19 209 TYR A O 1
ATOM 1609 N N . LEU A 1 210 ? -0.500 -3.715 14.638 1.00 96.94 210 LEU A N 1
ATOM 1610 C CA . LEU A 1 210 ? 0.934 -3.554 14.903 1.00 96.94 210 LEU A CA 1
ATOM 1611 C C . LEU A 1 210 ? 1.490 -4.641 15.837 1.00 96.94 210 LEU A C 1
ATOM 1613 O O . LEU A 1 210 ? 2.600 -5.123 15.613 1.00 96.94 210 LEU A O 1
ATOM 1617 N N . CYS A 1 211 ? 0.729 -5.074 16.847 1.00 97.12 211 CYS A N 1
ATOM 1618 C CA . CYS A 1 211 ? 1.127 -6.182 17.720 1.00 97.12 211 CYS A CA 1
ATOM 1619 C C . CYS A 1 211 ? 1.282 -7.499 16.948 1.00 97.12 211 CYS A C 1
ATOM 1621 O O . CYS A 1 211 ? 2.245 -8.228 17.182 1.00 97.12 211 CYS A O 1
ATOM 1623 N N . ILE A 1 212 ? 0.370 -7.796 16.014 1.00 96.69 212 ILE A N 1
ATOM 1624 C CA . ILE A 1 212 ? 0.459 -8.986 15.156 1.00 96.69 212 ILE A CA 1
ATOM 1625 C C . ILE A 1 212 ? 1.694 -8.903 14.260 1.00 96.69 212 ILE A C 1
ATOM 1627 O O . ILE A 1 212 ? 2.427 -9.888 14.158 1.00 96.69 212 ILE A O 1
ATOM 1631 N N . ILE A 1 213 ? 1.968 -7.738 13.661 1.00 97.88 213 ILE A N 1
ATOM 1632 C CA . ILE A 1 213 ? 3.179 -7.538 12.854 1.00 97.88 213 ILE A CA 1
ATOM 1633 C C . ILE A 1 213 ? 4.431 -7.807 13.690 1.00 97.88 213 ILE A C 1
ATOM 1635 O O . ILE A 1 213 ? 5.312 -8.558 13.271 1.00 97.88 213 ILE A O 1
ATOM 1639 N N . PHE A 1 214 ? 4.499 -7.239 14.892 1.00 98.12 214 PHE A N 1
ATOM 1640 C CA . PHE A 1 214 ? 5.640 -7.417 15.781 1.00 98.12 214 PHE A CA 1
ATOM 1641 C C . PHE A 1 214 ? 5.843 -8.887 16.181 1.00 98.12 214 PHE A C 1
ATOM 1643 O O . PHE A 1 214 ? 6.944 -9.418 16.043 1.00 98.12 214 PHE A O 1
ATOM 1650 N N . ALA A 1 215 ? 4.777 -9.573 16.604 1.00 98.00 215 ALA A N 1
ATOM 1651 C CA . ALA A 1 215 ? 4.839 -10.983 16.988 1.00 98.00 215 ALA A CA 1
ATOM 1652 C C . ALA A 1 215 ? 5.245 -11.889 15.813 1.00 98.00 215 ALA A C 1
ATOM 1654 O O . ALA A 1 215 ? 6.114 -12.746 15.961 1.00 98.00 215 ALA A O 1
ATOM 1655 N N . THR A 1 216 ? 4.663 -11.668 14.633 1.00 97.81 216 THR A N 1
ATOM 1656 C CA . THR A 1 216 ? 4.969 -12.437 13.416 1.00 97.81 216 THR A CA 1
ATOM 1657 C C . THR A 1 216 ? 6.421 -12.234 12.983 1.00 97.81 216 THR A C 1
ATOM 1659 O O . THR A 1 216 ? 7.109 -13.200 12.658 1.00 97.81 216 THR A O 1
ATOM 1662 N N . THR A 1 217 ? 6.920 -10.998 13.062 1.00 98.19 217 THR A N 1
ATOM 1663 C CA . THR A 1 217 ? 8.320 -10.674 12.758 1.00 98.19 217 THR A CA 1
ATOM 1664 C C . THR A 1 217 ? 9.274 -11.451 13.668 1.00 98.19 217 THR A C 1
ATOM 1666 O O . THR A 1 217 ? 10.213 -12.073 13.177 1.00 98.19 217 THR A O 1
ATOM 1669 N N . ILE A 1 218 ? 9.010 -11.492 14.982 1.00 98.25 218 ILE A N 1
ATOM 1670 C CA . ILE A 1 218 ? 9.822 -12.267 15.939 1.00 98.25 218 ILE A CA 1
ATOM 1671 C C . ILE A 1 218 ? 9.820 -13.758 15.591 1.00 98.25 218 ILE A C 1
ATOM 1673 O O . ILE A 1 218 ? 10.876 -14.389 15.609 1.00 98.25 218 ILE A O 1
ATOM 1677 N N . LEU A 1 219 ? 8.655 -14.323 15.257 1.00 97.94 219 LEU A N 1
ATOM 1678 C CA . LEU A 1 219 ? 8.546 -15.736 14.887 1.00 97.94 219 LEU A CA 1
ATOM 1679 C C . LEU A 1 219 ? 9.379 -16.066 13.642 1.00 97.94 219 LEU A C 1
ATOM 1681 O O . LEU A 1 219 ? 10.065 -17.082 13.617 1.00 97.94 219 LEU A O 1
ATOM 1685 N N . LEU A 1 220 ? 9.364 -15.202 12.627 1.00 97.88 220 LEU A N 1
ATOM 1686 C CA . LEU A 1 220 ? 10.132 -15.406 11.395 1.00 97.88 220 LEU A CA 1
ATOM 1687 C C . LEU A 1 220 ? 11.642 -15.260 11.605 1.00 97.88 220 LEU A C 1
ATOM 1689 O O . LEU A 1 220 ? 12.411 -16.034 11.032 1.00 97.88 220 LEU A O 1
ATOM 1693 N N . ILE A 1 221 ? 12.065 -14.321 12.455 1.00 97.88 221 ILE A N 1
ATOM 1694 C CA . ILE A 1 221 ? 13.472 -14.181 12.858 1.00 97.88 221 ILE A CA 1
ATOM 1695 C C . ILE A 1 221 ? 13.929 -15.427 13.625 1.00 97.88 221 ILE A C 1
ATOM 1697 O O . ILE A 1 221 ? 15.015 -15.941 13.369 1.00 97.88 221 ILE A O 1
ATOM 1701 N N . ALA A 1 222 ? 13.090 -15.972 14.511 1.00 97.06 222 ALA A N 1
ATOM 1702 C CA . ALA A 1 222 ? 13.389 -17.216 15.222 1.00 97.06 222 ALA A CA 1
ATOM 1703 C C . ALA A 1 222 ? 13.539 -18.427 14.278 1.00 97.06 222 ALA A C 1
ATOM 1705 O O . ALA A 1 222 ? 14.245 -19.377 14.609 1.00 97.06 222 ALA A O 1
ATOM 1706 N N . LEU A 1 223 ? 12.920 -18.380 13.092 1.00 96.25 223 LEU A N 1
ATOM 1707 C CA . LEU A 1 223 ? 13.093 -19.364 12.016 1.00 96.25 223 LEU A CA 1
ATOM 1708 C C . LEU A 1 223 ? 14.316 -19.092 11.117 1.00 96.25 223 LEU A C 1
ATOM 1710 O O . LEU A 1 223 ? 14.524 -19.825 10.152 1.00 96.25 223 LEU A O 1
ATOM 1714 N N . GLY A 1 224 ? 15.118 -18.065 11.417 1.00 94.56 224 GLY A N 1
ATOM 1715 C CA . GLY A 1 224 ? 16.345 -17.724 10.692 1.00 94.56 224 GLY A CA 1
ATOM 1716 C C . GLY A 1 224 ? 16.166 -16.753 9.521 1.00 94.56 224 GLY A C 1
ATOM 1717 O O . GLY A 1 224 ? 17.093 -16.598 8.730 1.00 94.56 224 GLY A O 1
ATOM 1718 N N . THR A 1 225 ? 15.003 -16.106 9.389 1.00 96.12 225 THR A N 1
ATOM 1719 C CA . THR A 1 225 ? 14.779 -15.070 8.362 1.00 96.12 225 THR A CA 1
ATOM 1720 C C . THR A 1 225 ? 15.495 -13.776 8.755 1.00 96.12 225 THR A C 1
ATOM 1722 O O . THR A 1 225 ? 15.476 -13.404 9.931 1.00 96.12 225 THR A O 1
ATOM 1725 N N . ASP A 1 226 ? 16.094 -13.069 7.789 1.00 95.62 226 ASP A N 1
ATOM 1726 C CA . ASP A 1 226 ? 16.698 -11.755 8.044 1.00 95.62 226 ASP A CA 1
ATOM 1727 C C . ASP A 1 226 ? 15.676 -10.775 8.645 1.00 95.62 226 ASP A C 1
ATOM 1729 O O . ASP A 1 226 ? 14.487 -10.821 8.330 1.00 95.62 226 ASP A O 1
ATOM 1733 N N . THR A 1 227 ? 16.134 -9.860 9.502 1.00 96.06 227 THR A N 1
ATOM 1734 C CA . THR A 1 227 ? 15.247 -8.927 10.217 1.00 96.06 227 THR A CA 1
ATOM 1735 C C . THR A 1 227 ? 14.472 -8.020 9.261 1.00 96.06 227 THR A C 1
ATOM 1737 O O . THR A 1 227 ? 13.281 -7.777 9.472 1.00 96.06 227 THR A O 1
ATOM 1740 N N . THR A 1 228 ? 15.117 -7.544 8.193 1.00 95.00 228 THR A N 1
ATOM 1741 C CA . THR A 1 228 ? 14.484 -6.668 7.198 1.00 95.00 228 THR A CA 1
ATOM 1742 C C . THR A 1 228 ? 13.433 -7.436 6.412 1.00 95.00 228 THR A C 1
ATOM 1744 O O . THR A 1 228 ? 12.308 -6.960 6.252 1.00 95.00 228 THR A O 1
ATOM 1747 N N . GLU A 1 229 ? 13.767 -8.648 5.969 1.00 95.50 229 GLU A N 1
ATOM 1748 C CA . GLU A 1 229 ? 12.847 -9.522 5.235 1.00 95.50 229 GLU A CA 1
ATOM 1749 C C . GLU A 1 229 ? 11.663 -9.965 6.097 1.00 95.50 229 GLU A C 1
ATOM 1751 O O . GLU A 1 229 ? 10.517 -9.897 5.656 1.00 95.50 229 GLU A O 1
ATOM 1756 N N . ALA A 1 230 ? 11.910 -10.357 7.348 1.00 97.56 230 ALA A N 1
ATOM 1757 C CA . ALA A 1 230 ? 10.875 -10.768 8.287 1.00 97.56 230 ALA A CA 1
ATOM 1758 C C . ALA A 1 230 ? 9.896 -9.624 8.569 1.00 97.56 230 ALA A C 1
ATOM 1760 O O . ALA A 1 230 ? 8.681 -9.814 8.481 1.00 97.56 230 ALA A O 1
ATOM 1761 N N . PHE A 1 231 ? 10.411 -8.428 8.872 1.00 97.88 231 PHE A N 1
ATOM 1762 C CA . PHE A 1 231 ? 9.577 -7.271 9.182 1.00 97.88 231 PHE A CA 1
ATOM 1763 C C . PHE A 1 231 ? 8.784 -6.811 7.959 1.00 97.88 231 PHE A C 1
ATOM 1765 O O . PHE A 1 231 ? 7.556 -6.725 8.004 1.00 97.88 231 PHE A O 1
ATOM 1772 N N . THR A 1 232 ? 9.463 -6.552 6.843 1.00 97.19 232 THR A N 1
ATOM 1773 C CA . THR A 1 232 ? 8.803 -6.008 5.649 1.00 97.19 232 THR A CA 1
ATOM 1774 C C . THR A 1 232 ? 7.931 -7.034 4.940 1.00 97.19 232 THR A C 1
ATOM 1776 O O . THR A 1 232 ? 6.855 -6.675 4.471 1.00 97.19 232 THR A O 1
ATOM 1779 N N . GLY A 1 233 ? 8.310 -8.314 4.945 1.00 97.31 233 GLY A N 1
ATOM 1780 C CA . GLY A 1 233 ? 7.462 -9.409 4.480 1.00 97.31 233 GLY A CA 1
ATOM 1781 C C . GLY A 1 233 ? 6.203 -9.557 5.333 1.00 97.31 233 GLY A C 1
ATOM 1782 O O . GLY A 1 233 ? 5.114 -9.761 4.799 1.00 97.31 233 GLY A O 1
ATOM 1783 N N . THR A 1 234 ? 6.305 -9.369 6.654 1.00 97.94 234 THR A N 1
ATOM 1784 C CA . THR A 1 234 ? 5.132 -9.368 7.543 1.00 97.94 234 THR A CA 1
ATOM 1785 C C . THR A 1 234 ? 4.220 -8.182 7.250 1.00 97.94 234 THR A C 1
ATOM 1787 O O . THR A 1 234 ? 3.008 -8.349 7.151 1.00 97.94 234 THR A O 1
ATOM 1790 N N . VAL A 1 235 ? 4.782 -6.984 7.074 1.00 97.69 235 VAL A N 1
ATOM 1791 C CA . VAL A 1 235 ? 4.017 -5.787 6.692 1.00 97.69 235 VAL A CA 1
ATOM 1792 C C . VAL A 1 235 ? 3.302 -6.005 5.353 1.00 97.69 235 VAL A C 1
ATOM 1794 O O . VAL A 1 235 ? 2.105 -5.738 5.250 1.00 97.69 235 VAL A O 1
ATOM 1797 N N . ALA A 1 236 ? 4.008 -6.536 4.353 1.00 96.62 236 ALA A N 1
ATOM 1798 C CA . ALA A 1 236 ? 3.473 -6.782 3.019 1.00 96.62 236 ALA A CA 1
ATOM 1799 C C . ALA A 1 236 ? 2.356 -7.834 3.019 1.00 96.62 236 ALA A C 1
ATOM 1801 O O . ALA A 1 236 ? 1.338 -7.655 2.352 1.00 96.62 236 ALA A O 1
ATOM 1802 N N . THR A 1 237 ? 2.515 -8.909 3.791 1.00 96.94 237 THR A N 1
ATOM 1803 C CA . THR A 1 237 ? 1.514 -9.979 3.900 1.00 96.94 237 THR A CA 1
ATOM 1804 C C . THR A 1 237 ? 0.314 -9.553 4.734 1.00 96.94 237 THR A C 1
ATOM 1806 O O . THR A 1 237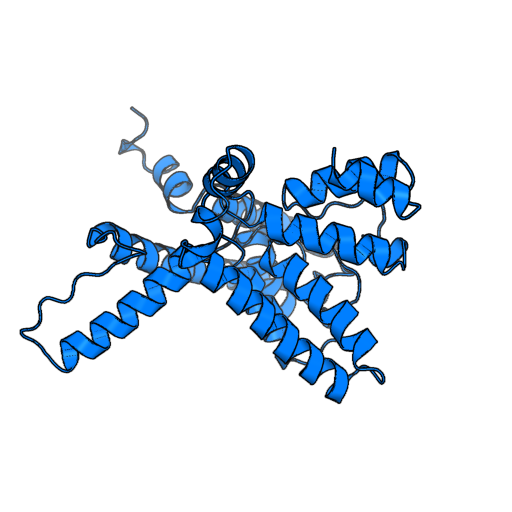 ? -0.811 -9.792 4.316 1.00 96.94 237 THR A O 1
ATOM 1809 N N . MET A 1 238 ? 0.515 -8.843 5.845 1.00 96.31 238 MET A N 1
ATOM 1810 C CA . MET A 1 238 ? -0.577 -8.315 6.672 1.00 96.31 238 MET A CA 1
ATOM 1811 C C . MET A 1 238 ? -1.415 -7.267 5.926 1.00 96.31 238 MET A C 1
ATOM 1813 O O . MET A 1 238 ? -2.630 -7.197 6.100 1.00 96.31 238 MET A O 1
ATOM 1817 N N . GLY A 1 239 ? -0.772 -6.445 5.093 1.00 94.94 239 GLY A N 1
ATOM 1818 C CA . GLY A 1 239 ? -1.454 -5.459 4.257 1.00 94.94 239 GLY A CA 1
ATOM 1819 C C . GLY A 1 239 ? -2.024 -6.030 2.959 1.00 94.94 239 GLY A C 1
ATOM 1820 O O . GLY A 1 239 ? -2.723 -5.311 2.249 1.00 94.94 239 GLY A O 1
ATOM 1821 N N . ASN A 1 240 ? -1.738 -7.300 2.649 1.00 95.88 240 ASN A N 1
ATOM 1822 C CA . ASN A 1 240 ? -2.002 -7.938 1.357 1.00 95.88 240 ASN A CA 1
ATOM 1823 C C . ASN A 1 240 ? -1.453 -7.122 0.173 1.00 95.88 240 ASN A C 1
ATOM 1825 O O . ASN A 1 240 ? -2.067 -7.072 -0.885 1.00 95.88 240 ASN A O 1
ATOM 1829 N N . VAL A 1 241 ? -0.307 -6.472 0.372 1.00 95.19 241 VAL A N 1
ATOM 1830 C CA . VAL A 1 241 ? 0.340 -5.599 -0.612 1.00 95.19 241 VAL A CA 1
ATOM 1831 C C . VAL A 1 241 ? 1.117 -6.421 -1.632 1.00 95.19 241 VAL A C 1
ATOM 1833 O O . VAL A 1 241 ? 1.090 -6.096 -2.808 1.00 95.19 241 VAL A O 1
ATOM 1836 N N . GLY A 1 242 ? 1.811 -7.474 -1.187 1.00 90.31 242 GLY A N 1
ATOM 1837 C CA . GLY A 1 242 ? 2.688 -8.297 -2.026 1.00 90.31 242 GLY A CA 1
ATOM 1838 C C . GLY A 1 242 ? 4.175 -8.065 -1.727 1.00 90.31 242 GLY A C 1
ATOM 1839 O O . GLY A 1 242 ? 4.749 -8.864 -0.985 1.00 90.31 242 GLY A O 1
ATOM 1840 N N . PRO A 1 243 ? 4.812 -7.008 -2.267 1.00 93.06 243 PRO A N 1
ATOM 1841 C CA . PRO A 1 243 ? 6.243 -6.769 -2.096 1.00 93.06 243 PRO A CA 1
ATOM 1842 C C . PRO A 1 243 ? 6.596 -6.162 -0.727 1.00 93.06 243 PRO A C 1
ATOM 1844 O O . PRO A 1 243 ? 5.956 -5.221 -0.253 1.00 93.06 243 PRO A O 1
ATOM 1847 N N . GLY A 1 244 ? 7.652 -6.696 -0.110 1.00 93.19 244 GLY A N 1
ATOM 1848 C CA . GLY A 1 244 ? 8.358 -6.125 1.040 1.00 93.19 244 GLY A CA 1
ATOM 1849 C C . GLY A 1 244 ? 9.641 -5.402 0.611 1.00 93.19 244 GLY A C 1
ATOM 1850 O O . GLY A 1 244 ? 9.653 -4.676 -0.381 1.00 93.19 244 GLY A O 1
ATOM 1851 N N . LEU A 1 245 ? 10.734 -5.606 1.347 1.00 93.75 245 LEU A N 1
ATOM 1852 C CA . LEU A 1 245 ? 12.088 -5.167 0.985 1.00 93.75 245 LEU A CA 1
ATOM 1853 C C . LEU A 1 245 ? 13.061 -6.356 1.026 1.00 93.75 245 LEU A C 1
ATOM 1855 O O . LEU A 1 245 ? 12.707 -7.450 1.470 1.00 93.75 245 LEU A O 1
ATOM 1859 N N . ALA A 1 246 ? 14.297 -6.133 0.571 1.00 92.06 246 ALA A N 1
ATOM 1860 C CA . ALA A 1 246 ? 15.339 -7.158 0.458 1.00 92.06 246 ALA A CA 1
ATOM 1861 C C . ALA A 1 246 ? 14.873 -8.347 -0.414 1.00 92.06 246 ALA A C 1
ATOM 1863 O O . ALA A 1 246 ? 14.302 -8.112 -1.483 1.00 92.06 246 ALA A O 1
ATOM 1864 N N . GLY A 1 247 ? 15.105 -9.602 -0.011 1.00 89.81 247 GLY A N 1
ATOM 1865 C CA . GLY A 1 247 ? 14.781 -10.787 -0.815 1.00 89.81 247 GLY A CA 1
ATOM 1866 C C . GLY A 1 247 ? 13.293 -10.966 -1.125 1.00 89.81 247 GLY A C 1
ATOM 1867 O O . GLY A 1 247 ? 12.951 -11.616 -2.111 1.00 89.81 247 GLY A O 1
ATOM 1868 N N . VAL A 1 248 ? 12.404 -10.341 -0.345 1.00 93.38 248 VAL A N 1
ATOM 1869 C CA . VAL A 1 248 ? 10.945 -10.333 -0.569 1.00 93.38 248 VAL A CA 1
ATOM 1870 C C . VAL A 1 248 ? 10.448 -9.036 -1.225 1.00 93.38 248 VAL A C 1
ATOM 1872 O O . VAL A 1 248 ? 9.257 -8.734 -1.181 1.00 93.38 248 VAL A O 1
ATOM 1875 N N . GLY A 1 249 ? 11.351 -8.240 -1.804 1.00 90.56 249 GLY A N 1
ATOM 1876 C CA . GLY A 1 249 ? 11.034 -6.958 -2.436 1.00 90.56 249 GLY A CA 1
ATOM 1877 C C . GLY A 1 249 ? 10.387 -7.047 -3.819 1.00 90.56 249 GLY A C 1
ATOM 1878 O O . GLY A 1 249 ? 10.063 -8.121 -4.316 1.00 90.56 249 GLY A O 1
ATOM 1879 N N . SER A 1 250 ? 10.236 -5.888 -4.463 1.00 86.31 250 SER A N 1
ATOM 1880 C CA . SER A 1 250 ? 9.525 -5.697 -5.742 1.00 86.31 250 SER A CA 1
ATOM 1881 C C . SER A 1 250 ? 10.033 -6.545 -6.917 1.00 86.31 250 SER A C 1
ATOM 1883 O O . SER A 1 250 ? 9.266 -6.855 -7.823 1.00 86.31 250 SER A O 1
ATOM 1885 N N . VAL A 1 251 ? 11.314 -6.922 -6.913 1.00 88.44 251 VAL A N 1
ATOM 1886 C CA . VAL A 1 251 ? 11.926 -7.829 -7.908 1.00 88.44 251 VAL A CA 1
ATOM 1887 C C . VAL A 1 251 ? 12.331 -9.183 -7.306 1.00 88.44 251 VAL A C 1
ATOM 1889 O O . VAL A 1 251 ? 12.925 -10.019 -7.985 1.00 88.44 251 VAL A O 1
ATOM 1892 N N . GLY A 1 252 ? 12.038 -9.383 -6.020 1.00 90.38 252 GLY A N 1
ATOM 1893 C CA . GLY A 1 252 ? 12.315 -10.598 -5.265 1.00 90.38 252 GLY A CA 1
ATOM 1894 C C . GLY A 1 252 ? 11.134 -11.567 -5.269 1.00 90.38 252 GLY A C 1
ATOM 1895 O O . GLY A 1 252 ? 10.221 -11.477 -6.090 1.00 90.38 252 GLY A O 1
ATOM 1896 N N . ASN A 1 253 ? 11.155 -12.537 -4.358 1.00 91.75 253 ASN A N 1
ATOM 1897 C CA . ASN A 1 253 ? 10.045 -13.463 -4.138 1.00 91.75 253 ASN A CA 1
ATOM 1898 C C . ASN A 1 253 ? 10.164 -14.144 -2.766 1.00 91.75 253 ASN A C 1
ATOM 1900 O O . ASN A 1 253 ? 11.168 -14.025 -2.081 1.00 91.75 253 ASN A O 1
ATOM 1904 N N . PHE A 1 254 ? 9.133 -14.887 -2.367 1.00 94.56 254 PHE A N 1
ATOM 1905 C CA . PHE A 1 254 ? 9.092 -15.591 -1.079 1.00 94.56 254 PHE A CA 1
ATOM 1906 C C . PHE A 1 254 ? 9.613 -17.039 -1.158 1.00 94.56 254 PHE A C 1
ATOM 1908 O O . PHE A 1 254 ? 9.385 -17.827 -0.239 1.00 94.56 254 PHE A O 1
ATOM 1915 N N . ASN A 1 255 ? 10.262 -17.448 -2.256 1.00 94.88 255 ASN A N 1
ATOM 1916 C CA . ASN A 1 255 ? 10.623 -18.853 -2.461 1.00 94.88 255 ASN A CA 1
ATOM 1917 C C . ASN A 1 255 ? 11.687 -19.336 -1.464 1.00 94.88 255 ASN A C 1
ATOM 1919 O O . ASN A 1 255 ? 11.588 -20.461 -0.972 1.00 94.88 255 ASN A O 1
ATOM 1923 N N . HIS A 1 256 ? 12.659 -18.480 -1.136 1.00 93.88 256 HIS A N 1
ATOM 1924 C CA . HIS A 1 256 ? 13.754 -18.782 -0.205 1.00 93.88 256 HIS A CA 1
ATOM 1925 C C . HIS A 1 256 ? 13.320 -18.848 1.264 1.00 93.88 256 HIS A C 1
ATOM 1927 O O . HIS A 1 256 ? 14.083 -19.324 2.102 1.00 93.88 256 HIS A O 1
ATOM 1933 N N . ILE A 1 257 ? 12.101 -18.408 1.586 1.00 96.12 257 ILE A N 1
ATOM 1934 C CA . ILE A 1 257 ? 11.539 -18.503 2.934 1.00 96.12 257 ILE A CA 1
ATOM 1935 C C . ILE A 1 257 ? 11.243 -19.971 3.269 1.00 96.12 257 ILE A C 1
ATOM 1937 O O . ILE A 1 257 ? 10.744 -20.729 2.432 1.00 96.12 257 ILE A O 1
ATOM 1941 N N . SER A 1 258 ? 11.523 -20.369 4.513 1.00 96.50 258 SER A N 1
ATOM 1942 C CA . SER A 1 258 ? 11.237 -21.719 5.010 1.00 96.50 258 SER A CA 1
ATOM 1943 C C . SER A 1 258 ? 9.747 -22.069 4.908 1.00 96.50 258 SER A C 1
ATOM 1945 O O . SER A 1 258 ? 8.879 -21.195 4.959 1.00 96.50 258 SER A O 1
ATOM 1947 N N . ASP A 1 259 ? 9.422 -23.360 4.816 1.00 97.00 259 ASP A N 1
ATOM 1948 C CA . ASP A 1 259 ? 8.026 -23.807 4.692 1.00 97.00 259 ASP A CA 1
ATOM 1949 C C . ASP A 1 259 ? 7.166 -23.368 5.886 1.00 97.00 259 ASP A C 1
ATOM 1951 O O . ASP A 1 259 ? 6.025 -22.936 5.716 1.00 97.00 259 ASP A O 1
ATOM 1955 N N . ALA A 1 260 ? 7.735 -23.391 7.096 1.00 96.88 260 ALA A N 1
ATOM 1956 C CA . ALA A 1 260 ? 7.086 -22.851 8.288 1.00 96.88 260 ALA A CA 1
ATOM 1957 C C . ALA A 1 260 ? 6.835 -21.336 8.167 1.00 96.88 260 ALA A C 1
ATOM 1959 O O . ALA A 1 260 ? 5.746 -20.867 8.498 1.00 96.88 260 ALA A O 1
ATOM 1960 N N . GLY A 1 261 ? 7.798 -20.573 7.637 1.00 97.00 261 GLY A N 1
ATOM 1961 C CA . GLY A 1 261 ? 7.640 -19.139 7.389 1.00 97.00 261 GLY A CA 1
ATOM 1962 C C . GLY A 1 261 ? 6.552 -18.827 6.357 1.00 97.00 261 GLY A C 1
ATOM 1963 O O . GLY A 1 261 ? 5.752 -17.917 6.564 1.00 97.00 261 GLY A O 1
ATOM 1964 N N . LYS A 1 262 ? 6.440 -19.630 5.291 1.00 97.19 262 LYS A N 1
ATOM 1965 C CA . LYS A 1 262 ? 5.365 -19.509 4.287 1.00 97.19 262 LYS A CA 1
ATOM 1966 C C . LYS A 1 262 ? 3.978 -19.742 4.895 1.00 97.19 262 LYS A C 1
ATOM 1968 O O . LYS A 1 262 ? 3.040 -19.011 4.569 1.00 97.19 262 LYS A O 1
ATOM 1973 N N . TRP A 1 263 ? 3.838 -20.704 5.811 1.00 97.56 263 TRP A N 1
ATOM 1974 C CA . TRP A 1 263 ? 2.589 -20.910 6.557 1.00 97.56 263 TRP A CA 1
ATOM 1975 C C . TRP A 1 263 ? 2.247 -19.727 7.460 1.00 97.56 263 TRP A C 1
ATOM 1977 O O . TRP A 1 263 ? 1.100 -19.280 7.461 1.00 97.56 263 TRP A O 1
ATOM 1987 N N . ILE A 1 264 ? 3.237 -19.186 8.174 1.00 97.62 264 ILE A N 1
ATOM 1988 C CA . ILE A 1 264 ? 3.061 -17.989 9.003 1.00 97.62 264 ILE A 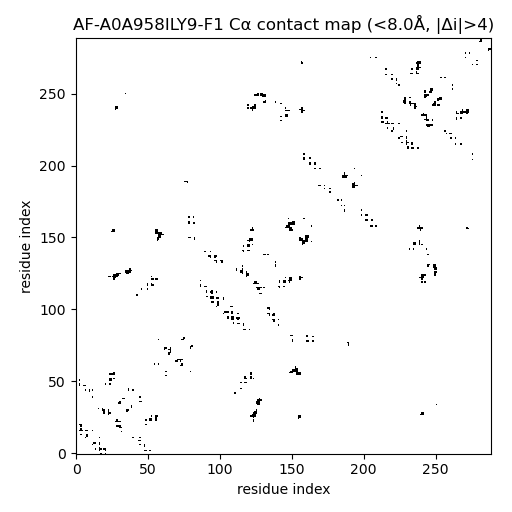CA 1
ATOM 1989 C C . ILE A 1 264 ? 2.568 -16.822 8.140 1.00 97.62 264 ILE A C 1
ATOM 1991 O O . ILE A 1 264 ? 1.510 -16.266 8.425 1.00 97.62 264 ILE A O 1
ATOM 1995 N N . PHE A 1 265 ? 3.252 -16.521 7.033 1.00 97.44 265 PHE A N 1
ATOM 1996 C CA . PHE A 1 265 ? 2.823 -15.483 6.094 1.00 97.44 265 PHE A CA 1
ATOM 1997 C C . PHE A 1 265 ? 1.416 -15.721 5.535 1.00 97.44 265 PHE A C 1
ATOM 1999 O O . PHE A 1 265 ? 0.645 -14.774 5.401 1.00 97.44 265 PHE A O 1
ATOM 2006 N N . SER A 1 266 ? 1.044 -16.973 5.261 1.00 96.56 266 SER A N 1
ATOM 2007 C CA . SER A 1 266 ? -0.299 -17.320 4.778 1.00 96.56 266 SER A CA 1
ATOM 2008 C C . SER A 1 266 ? -1.389 -17.004 5.806 1.00 96.56 266 SER A C 1
ATOM 2010 O O . SER A 1 266 ? -2.424 -16.434 5.457 1.00 96.56 266 SER A O 1
ATOM 2012 N N . VAL A 1 267 ? -1.148 -17.311 7.084 1.00 95.00 267 VAL A N 1
ATOM 2013 C CA . VAL A 1 267 ? -2.061 -16.950 8.181 1.00 95.00 267 VAL A CA 1
ATOM 2014 C C . VAL A 1 267 ? -2.125 -15.431 8.356 1.00 95.00 267 VAL A C 1
ATOM 2016 O O . VAL A 1 267 ? -3.212 -14.882 8.537 1.00 95.00 267 VAL A O 1
ATOM 2019 N N . THR A 1 268 ? -0.993 -14.737 8.243 1.00 95.94 268 THR A N 1
ATOM 2020 C CA . THR A 1 268 ? -0.930 -13.272 8.331 1.00 95.94 268 THR A CA 1
ATOM 2021 C C . THR A 1 268 ? -1.707 -12.593 7.197 1.00 95.94 268 THR A C 1
ATOM 2023 O O . THR A 1 268 ? -2.470 -11.665 7.463 1.00 95.94 268 THR A O 1
ATOM 2026 N N . MET A 1 269 ? -1.631 -13.104 5.962 1.00 95.81 269 MET A N 1
ATOM 2027 C CA . MET A 1 269 ? -2.465 -12.634 4.840 1.00 95.81 269 MET A CA 1
ATOM 2028 C C . MET A 1 269 ? -3.961 -12.849 5.085 1.00 95.81 269 MET A C 1
ATOM 2030 O O . MET A 1 269 ? -4.787 -12.015 4.707 1.00 95.81 269 MET A O 1
ATOM 2034 N N . LEU A 1 270 ? -4.333 -13.966 5.716 1.00 94.31 270 LEU A N 1
ATOM 2035 C CA . LEU A 1 270 ? -5.727 -14.252 6.048 1.00 94.31 270 LEU A CA 1
ATOM 2036 C C . LEU A 1 270 ? -6.254 -13.289 7.123 1.00 94.31 270 LEU A C 1
ATOM 2038 O O . LEU A 1 270 ? -7.358 -12.760 6.984 1.00 94.31 270 LEU A O 1
ATOM 2042 N N . LEU A 1 271 ? -5.452 -13.030 8.161 1.00 93.31 271 LEU A N 1
ATOM 2043 C CA . LEU A 1 271 ? -5.744 -12.051 9.213 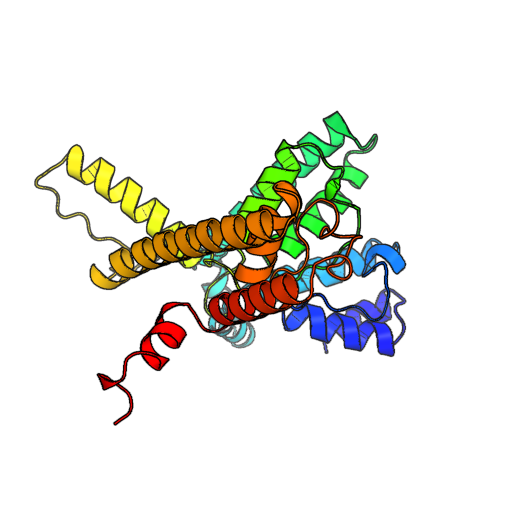1.00 93.31 271 LEU A CA 1
ATOM 2044 C C . LEU A 1 271 ? -5.933 -10.641 8.644 1.00 93.31 271 LEU A C 1
ATOM 2046 O O . LEU A 1 271 ? -6.889 -9.957 9.014 1.00 93.31 271 LEU A O 1
ATOM 2050 N N . GLY A 1 272 ? -5.046 -10.230 7.734 1.00 91.81 272 GLY A N 1
ATOM 2051 C CA . GLY A 1 272 ? -5.140 -8.958 7.024 1.00 91.81 272 GLY A CA 1
ATOM 2052 C C . GLY A 1 272 ? -6.416 -8.846 6.195 1.00 91.81 272 GLY A C 1
ATOM 2053 O O . GLY A 1 272 ? -7.139 -7.851 6.277 1.00 91.81 272 GLY A O 1
ATOM 2054 N N . ARG A 1 273 ? -6.745 -9.899 5.434 1.00 91.56 273 ARG A N 1
ATOM 2055 C CA . ARG A 1 273 ? -7.884 -9.884 4.508 1.00 91.56 273 ARG A CA 1
ATOM 2056 C C . ARG A 1 273 ? -9.245 -9.937 5.189 1.00 91.56 273 ARG A C 1
ATOM 2058 O O . ARG A 1 273 ? -10.174 -9.281 4.722 1.00 91.56 273 ARG A O 1
ATOM 2065 N N . LEU A 1 274 ? -9.380 -10.744 6.239 1.00 87.31 274 LEU A N 1
ATOM 2066 C CA . LEU A 1 274 ? -10.667 -10.991 6.889 1.00 87.31 274 LEU A CA 1
ATOM 2067 C C . LEU A 1 274 ? -11.055 -9.928 7.914 1.00 87.31 274 LEU A C 1
ATOM 2069 O O . LEU A 1 274 ? -12.135 -10.046 8.475 1.00 87.31 274 LEU A O 1
ATOM 2073 N N . GLU A 1 275 ? -10.234 -8.892 8.118 1.00 81.75 275 GLU A N 1
ATOM 2074 C CA . GLU A 1 275 ? -10.345 -7.949 9.235 1.00 81.75 275 GLU A CA 1
ATOM 2075 C C . GLU A 1 275 ? -10.188 -8.681 10.579 1.00 81.75 275 GLU A C 1
ATOM 2077 O O . GLU A 1 275 ? -11.026 -9.485 10.982 1.00 81.75 275 GLU A O 1
ATOM 2082 N N . ILE A 1 276 ? -9.107 -8.380 11.303 1.00 87.94 276 ILE A N 1
ATOM 2083 C CA . ILE A 1 276 ? -8.624 -9.134 12.477 1.00 87.94 276 ILE A CA 1
ATOM 2084 C C . ILE A 1 276 ? -9.746 -9.579 13.438 1.00 87.94 276 ILE A C 1
ATOM 2086 O O . ILE A 1 276 ? -9.778 -10.731 13.872 1.00 87.94 276 ILE A O 1
ATOM 2090 N N . TYR A 1 277 ? -10.693 -8.690 13.757 1.00 85.31 277 TYR A N 1
ATOM 2091 C CA . TYR A 1 277 ? -11.798 -9.002 14.667 1.00 85.31 277 TYR A CA 1
ATOM 2092 C C . TYR A 1 277 ? -12.735 -10.095 14.156 1.00 85.31 277 TYR A C 1
ATOM 2094 O O . TYR A 1 277 ? -13.170 -10.920 14.955 1.00 85.31 277 TYR A O 1
ATOM 2102 N N . ALA A 1 278 ? -13.050 -10.131 12.860 1.00 83.94 278 ALA A N 1
ATOM 2103 C CA . ALA A 1 278 ? -13.951 -11.143 12.317 1.00 83.94 278 ALA A CA 1
ATOM 2104 C C . ALA A 1 278 ? -13.337 -12.541 12.435 1.00 83.94 278 ALA A C 1
ATOM 2106 O O . ALA A 1 278 ? -14.018 -13.479 12.850 1.00 83.94 278 ALA A O 1
ATOM 2107 N N . LEU A 1 279 ? -12.032 -12.664 12.164 1.00 83.94 279 LEU A N 1
ATOM 2108 C CA . LEU A 1 279 ? -11.335 -13.935 12.327 1.00 83.94 279 LEU A CA 1
ATOM 2109 C C . LEU A 1 279 ? -11.213 -14.330 13.805 1.00 83.94 279 LEU A C 1
ATOM 2111 O O . LEU A 1 279 ? -11.460 -15.480 14.149 1.00 83.94 279 LEU A O 1
ATOM 2115 N N . LEU A 1 280 ? -10.898 -13.389 14.701 1.00 82.25 280 LEU A N 1
ATOM 2116 C CA . LEU A 1 280 ? -10.839 -13.674 16.139 1.00 82.25 280 LEU A CA 1
ATOM 2117 C C . LEU A 1 280 ? -12.196 -14.116 16.700 1.00 82.25 280 LEU A C 1
ATOM 2119 O O . LEU A 1 280 ? -12.246 -15.052 17.495 1.00 82.25 280 LEU A O 1
ATOM 2123 N N . MET A 1 281 ? -13.296 -13.494 16.265 1.00 82.44 281 MET A N 1
ATOM 2124 C CA . MET A 1 281 ? -14.648 -13.893 16.673 1.00 82.44 281 MET A CA 1
ATOM 2125 C C . MET A 1 281 ? -14.972 -15.332 16.269 1.00 82.44 281 MET A C 1
ATOM 2127 O O . MET A 1 281 ? -15.613 -16.039 17.047 1.00 82.44 281 MET A O 1
ATOM 2131 N N . PHE A 1 282 ? -14.475 -15.793 15.115 1.00 80.31 282 PHE A N 1
ATOM 2132 C CA . PHE A 1 282 ? -14.630 -17.181 14.682 1.00 80.31 282 PHE A CA 1
ATOM 2133 C C . PHE A 1 282 ? -13.964 -18.183 15.634 1.00 80.31 282 PHE A C 1
ATOM 2135 O O . PHE A 1 282 ? -14.427 -19.307 15.724 1.00 80.31 282 PHE A O 1
ATOM 2142 N N . PHE A 1 283 ? -12.932 -17.817 16.395 1.00 79.44 283 PHE A N 1
ATOM 2143 C CA . PHE A 1 283 ? -12.297 -18.736 17.352 1.00 79.44 283 PHE A CA 1
ATOM 2144 C C . PHE A 1 283 ? -12.893 -18.677 18.764 1.00 79.44 283 PHE A C 1
ATOM 2146 O O . PHE A 1 283 ? -12.471 -19.435 19.634 1.00 79.44 283 PHE A O 1
ATOM 2153 N N . ILE A 1 284 ? -13.877 -17.807 19.016 1.00 83.38 284 ILE A N 1
ATOM 2154 C CA . ILE A 1 284 ? -14.534 -17.695 20.322 1.00 83.38 284 ILE A CA 1
ATOM 2155 C C . ILE A 1 284 ? -15.720 -18.678 20.364 1.00 83.38 284 ILE A C 1
ATOM 2157 O O . ILE A 1 284 ? -16.749 -18.393 19.746 1.00 83.38 284 ILE A O 1
ATOM 2161 N N . PRO A 1 285 ? -15.661 -19.774 21.157 1.00 73.12 285 PRO A N 1
ATOM 2162 C CA . PRO A 1 285 ? -16.667 -20.850 21.127 1.00 73.12 285 PRO A CA 1
ATOM 2163 C C . PRO A 1 285 ? -18.096 -20.389 21.437 1.00 73.12 285 PRO A C 1
ATOM 2165 O O . PRO A 1 285 ? -19.072 -21.016 21.036 1.00 73.12 285 PRO A O 1
ATOM 2168 N N . LYS A 1 286 ? -18.239 -19.263 22.148 1.00 79.88 286 LYS A N 1
ATOM 2169 C CA . LYS A 1 286 ? -19.536 -18.664 22.485 1.00 79.88 286 LYS A CA 1
ATOM 2170 C C . LYS A 1 286 ? -20.350 -18.249 21.245 1.00 79.88 286 LYS A C 1
ATOM 2172 O O . LYS A 1 286 ? -21.565 -18.140 21.365 1.00 79.88 286 LYS A O 1
ATOM 2177 N N . HIS A 1 287 ? -19.709 -18.049 20.090 1.00 68.50 287 HIS A N 1
ATOM 2178 C CA . HIS A 1 287 ? -20.348 -17.624 18.837 1.00 68.50 287 HIS A CA 1
ATOM 2179 C C . HIS A 1 287 ? -20.664 -18.779 17.868 1.00 68.50 287 HIS A C 1
ATOM 2181 O O . HIS A 1 287 ? -21.122 -18.520 16.763 1.00 68.50 287 HIS A O 1
ATOM 2187 N N . TRP A 1 288 ? -20.433 -20.042 18.246 1.00 75.25 288 TRP A N 1
ATOM 2188 C CA . TRP A 1 288 ? -20.677 -21.216 17.383 1.00 75.25 288 TRP A CA 1
ATOM 2189 C C . TRP A 1 288 ? -22.099 -21.791 17.500 1.00 75.25 288 TRP A C 1
ATOM 2191 O O . TRP A 1 288 ? -22.322 -22.955 17.172 1.00 75.25 288 TRP A O 1
ATOM 2201 N N . LYS A 1 289 ? -23.043 -21.008 18.028 1.00 55.53 289 LYS A N 1
ATOM 2202 C CA . LYS A 1 289 ? -24.440 -21.412 18.223 1.00 55.53 289 LYS A CA 1
ATOM 2203 C C . LYS A 1 289 ? -25.344 -20.830 17.154 1.00 55.53 289 LYS A C 1
ATOM 2205 O O . LYS A 1 289 ? -25.138 -19.643 16.823 1.00 55.53 289 LYS A O 1
#

Foldseek 3Di:
DVQLVQVVVQVDDSVQSVVLLVLLLLLQQDGPDLLFPLVVVGLSNLVSSLVSLLVLLDAVVQVVVVVVPPPVSCVLFPLNVQLVVLLVVLLVVQLVQCCVPPDVDSVVSSSQSSSLSSLQLQLSQTHNDFPQPGDVVNLVSSLVSLQAHGAPNGSWWHLHSVLVVLVVQVVVVVVVCVVPVPDDDFRDGRPDTDDPVVSVVSVVLSVVLVVLLVVQLVVQVVVVDDSQCSNQLLSSLLRNSQAGHDQRHSSHNCPPRDPVNVVSSVVSNVCRNCPVVNVVCVPPVVPVD

Mean predicted aligned error: 4.44 Å

Radius of gyration: 19.83 Å; Cα contacts (8 Å, |Δi|>4): 450; chains: 1; bounding box: 45×46×57 Å

Sequence (289 aa):
ALETIALLFCGMDLFDAVTHSFATIATGGFSPRNASVAYFNSVSVEVVIMIFMIFSGIHFALLFGVISGDFKSIWKSRIVRYYLLALLIGITISSIDLYITQYDSFAEALRHASFQMLSVGTSTGFATADSSIWSPVSQMLLIFFSLQCACAGSTSGGIKADRIVILGKSIMRQIRQLQHPRAVLPLTIGDKVMEKDVAENAVLYIVLYLCIIFATTILLIALGTDTTEAFTGTVATMGNVGPGLAGVGSVGNFNHISDAGKWIFSVTMLLGRLEIYALLMFFIPKHWK

pLDDT: mean 93.12, std 5.63, range [55.53, 98.31]

Solvent-accessible surface area (backbone atoms only — not comparable to full-atom values): 14695 Å² total; per-residue (Å²): 106,72,61,24,54,52,31,40,76,57,70,41,55,70,68,59,18,47,49,42,38,54,17,36,55,51,18,57,33,56,54,102,43,95,56,33,63,36,69,70,74,41,72,62,46,52,52,54,52,50,55,45,28,56,56,29,15,38,31,45,74,50,57,52,36,36,77,73,67,42,64,62,55,52,79,60,34,58,55,54,52,47,47,55,49,51,52,52,51,52,24,51,54,28,14,54,51,33,31,76,73,77,29,97,41,60,68,58,16,36,54,53,27,41,48,47,44,46,20,27,25,18,7,17,31,48,24,74,59,67,55,53,79,48,60,70,70,45,41,51,50,46,53,50,27,23,44,32,22,16,31,61,69,30,56,28,30,32,68,15,36,50,40,53,54,48,45,55,50,50,52,55,49,51,55,49,35,72,76,35,77,86,60,88,78,82,54,65,61,78,93,43,74,55,61,67,66,61,55,52,52,39,50,53,47,52,53,52,53,52,51,50,40,54,54,52,20,53,54,30,38,76,73,72,40,54,68,62,35,22,44,30,37,36,40,7,25,30,7,48,12,63,43,28,28,59,64,28,9,51,79,47,51,72,78,87,52,52,73,70,49,52,52,51,44,52,53,37,30,48,41,28,68,57,41,58,66,58,56,52,51,72,72,39,77,90,68,78,117

Nearest PDB structures (foldseek):
  6v4k-assembly1_D  TM=9.542E-01  e=7.270E-20  Vibrio parahaemolyticus
  4j9u-assembly2_D  TM=9.443E-01  e=1.548E-19  Vibrio parahaemolyticus RIMD 2210633
  3pjz-assembly1_B  TM=9.379E-01  e=2.022E-18  Vibrio parahaemolyticus
  6v4l-assembly1_A  TM=9.383E-01  e=4.527E-18  Vibrio parahaemolyticus RIMD 2210633
  6v4j-assembly1_B  TM=8.490E-01  e=1.808E-12  Vibrio parahaemolyticus RIMD 2210633

Secondary structure (DSSP, 8-state):
-HHHHHHHHTT--HHHHHHHHHHHHTT----SSTTGGGGG--HHHHHHHHHHHHHHTS-HHHHHHHHTT-HHHHHH-HHHHHHHHHHHHHHHHHHHHHHHHT-S-HHHHHHHHHHHHHHHHTT----SS-GGGS-HHHHHHHHHHHHH-S-TTSS--SS-HHHHHHHHHHHHHHHHHHH-TT-----EETTEEPPHHHHHHHHHHHHHHHHHHHHHHHHHHHTT--HHHHHHHHHHHHTT----SGGGSTT--STTS-HHHHHHHHHHHHHHHT-HHHHHHHT-GGG--